Protein AF-A0A9Q4ZIP3-F1 (afdb_monomer)

Solvent-accessible surface area (backbone atoms only — not comparable to full-atom values): 10846 Å² total; per-residue (Å²): 129,82,81,75,53,53,44,73,73,80,50,72,46,76,39,99,85,75,41,67,25,34,33,32,26,26,74,46,73,100,52,46,75,46,69,39,9,31,32,54,47,79,74,29,49,36,89,59,24,42,57,30,59,51,3,36,35,31,86,65,11,32,26,22,55,58,4,34,33,23,45,45,7,38,36,23,45,54,12,36,32,31,30,16,42,36,21,45,39,16,35,34,23,43,55,14,37,37,24,59,67,16,39,38,38,14,72,56,25,38,36,20,50,63,15,58,42,62,63,35,78,47,68,50,58,27,40,27,43,36,44,82,32,49,46,77,50,62,69,42,58,82,78,54,30,48,32,40,38,32,22,26,92,88,55,68,45,41,33,50,58,90,49,71,56,55,69,83,49,49,62,59,54,51,61,55,40,65,76,32,59,82,67,48,31,66,94,80,48,53,73,66,55,55,55,47,30,56,50,50,54,55,51,46,40,54,52,50,54,57,53,60,56,62,68,80,109

Radius of gyration: 20.39 Å; Cα contacts (8 Å, |Δi|>4): 549; chains: 1; bounding box: 46×32×59 Å

Foldseek 3Di:
DPDDQKDFPPDWDQDPVRAIWTWIAGCDDPRHRATAFIERDPQQEEDPFEGHANFYEYDLHHGYDCRYGHANDYEEANEYGHNEYAHNNAYEYHDEYADAHEYHHENQHYAAANAYHHVHYHYYFADHNYVLQKDWDFLADQVGWIWIWGHGPVFIWTDTHPRTDDLVCLLVVLVVQVPDCVRNVPVPDDPVRNVVRNVVSVVVSVVNVVSRVVSVD

pLDDT: mean 94.15, std 7.77, range [47.38, 98.88]

Nearest PDB structures (foldseek):
  7x8k-assembly1_A  TM=6.546E-01  e=1.013E+00  Arabidopsis thaliana
  7x8j-assembly2_B  TM=5.442E-01  e=5.506E-01  Arabidopsis thaliana
  7x8k-assembly4_D  TM=6.504E-01  e=2.457E+00  Arabidopsis thaliana
  6x89-assembly1_L2  TM=5.477E-01  e=5.961E+00  Vigna radiata

Mean predicted aligned error: 4.25 Å

Structure (mmCIF, N/CA/C/O backbone):
data_AF-A0A9Q4ZIP3-F1
#
_entry.id   AF-A0A9Q4ZIP3-F1
#
loop_
_atom_site.group_PDB
_atom_site.id
_atom_site.type_symbol
_atom_site.label_atom_id
_atom_site.label_alt_id
_atom_site.label_comp_id
_atom_site.label_asym_id
_atom_site.label_entity_id
_atom_site.label_seq_id
_atom_site.pdbx_PDB_ins_code
_atom_site.Cartn_x
_atom_site.Cartn_y
_atom_site.Cartn_z
_atom_site.occupancy
_atom_site.B_iso_or_equiv
_atom_site.auth_seq_id
_atom_site.auth_comp_id
_atom_site.auth_asym_id
_atom_site.auth_atom_id
_atom_site.pdbx_PDB_model_num
ATOM 1 N N . MET A 1 1 ? 12.947 20.058 -20.375 1.00 47.38 1 MET A N 1
ATOM 2 C CA . MET A 1 1 ? 12.969 18.607 -20.098 1.00 47.38 1 MET A CA 1
ATOM 3 C C . MET A 1 1 ? 13.887 18.436 -18.906 1.00 47.38 1 MET A C 1
ATOM 5 O O . MET A 1 1 ? 14.999 18.937 -18.994 1.00 47.38 1 MET A O 1
ATOM 9 N N . SER A 1 2 ? 13.421 17.888 -17.781 1.00 57.06 2 SER A N 1
ATOM 10 C CA . SER A 1 2 ? 14.335 17.564 -16.679 1.00 57.06 2 SER A CA 1
ATOM 11 C C . SER A 1 2 ? 15.335 16.524 -17.175 1.00 57.06 2 SER A C 1
ATOM 13 O O . SER A 1 2 ? 14.953 15.621 -17.923 1.00 57.06 2 SER A O 1
ATOM 15 N N . GLU A 1 3 ? 16.603 16.681 -16.812 1.00 71.50 3 GLU A N 1
ATOM 16 C CA . GLU A 1 3 ? 17.637 15.710 -17.156 1.00 71.50 3 GLU A CA 1
ATOM 17 C C . GLU A 1 3 ? 17.258 14.343 -16.580 1.00 71.50 3 GLU A C 1
ATOM 19 O O . GLU A 1 3 ? 16.799 14.229 -15.440 1.00 71.50 3 GLU A O 1
ATOM 24 N N . LYS A 1 4 ? 17.378 13.301 -17.405 1.00 83.25 4 LYS A N 1
ATOM 25 C CA . LYS A 1 4 ? 17.203 11.927 -16.940 1.00 83.25 4 LYS A CA 1
ATOM 26 C C . LYS A 1 4 ? 18.381 11.584 -16.037 1.00 83.25 4 LYS A C 1
ATOM 28 O O . LYS A 1 4 ? 19.521 11.725 -16.455 1.00 83.25 4 LYS A O 1
ATOM 33 N N . ASN A 1 5 ? 18.092 11.079 -14.842 1.00 90.94 5 ASN A N 1
ATOM 34 C CA . ASN A 1 5 ? 19.098 10.637 -13.870 1.00 90.94 5 ASN A CA 1
ATOM 35 C C . ASN A 1 5 ? 19.385 9.131 -13.952 1.00 90.94 5 ASN A C 1
ATOM 37 O O . ASN A 1 5 ? 19.920 8.544 -13.012 1.00 90.94 5 ASN A O 1
ATOM 41 N N . TRP A 1 6 ? 19.054 8.505 -15.080 1.00 95.31 6 TRP A N 1
ATOM 42 C CA . TRP A 1 6 ? 19.297 7.094 -15.350 1.00 95.31 6 TRP A CA 1
ATOM 43 C C . TRP A 1 6 ? 19.537 6.858 -16.846 1.00 95.31 6 TRP A C 1
ATOM 45 O O . TRP A 1 6 ? 19.121 7.656 -17.691 1.00 95.31 6 TRP A O 1
ATOM 55 N N . GLU A 1 7 ? 20.180 5.740 -17.162 1.00 96.00 7 GLU A N 1
ATOM 56 C CA . GLU A 1 7 ? 20.426 5.239 -18.517 1.00 96.00 7 GLU A CA 1
ATOM 57 C C . GLU A 1 7 ? 20.037 3.760 -18.623 1.00 96.00 7 GLU A C 1
ATOM 59 O O . GLU A 1 7 ? 19.955 3.068 -17.610 1.00 96.00 7 GLU A O 1
ATOM 64 N N . TYR A 1 8 ? 19.798 3.260 -19.836 1.00 97.31 8 TYR A N 1
ATOM 65 C CA . TYR A 1 8 ? 19.635 1.820 -20.052 1.00 97.31 8 TYR A CA 1
ATOM 66 C C . TYR A 1 8 ? 20.991 1.118 -20.012 1.00 97.31 8 TYR A C 1
ATOM 68 O O . TYR A 1 8 ? 21.949 1.609 -20.606 1.00 97.31 8 TYR A O 1
ATOM 76 N N . THR A 1 9 ? 21.064 -0.053 -19.379 1.00 97.50 9 THR A N 1
ATOM 77 C CA . THR A 1 9 ? 22.302 -0.856 -19.355 1.00 97.50 9 THR A CA 1
ATOM 78 C C . THR A 1 9 ? 22.517 -1.653 -20.643 1.00 97.50 9 THR A C 1
ATOM 80 O O . THR A 1 9 ? 23.645 -2.032 -20.944 1.00 97.50 9 THR A O 1
ATOM 83 N N . GLY A 1 10 ? 21.443 -1.877 -21.408 1.00 97.31 10 GLY A N 1
ATOM 84 C CA . GLY A 1 10 ? 21.402 -2.780 -22.563 1.00 97.31 10 GLY A CA 1
ATOM 85 C C . GLY A 1 10 ? 20.821 -4.157 -22.230 1.00 97.31 10 GLY A C 1
ATOM 86 O O . GLY A 1 10 ? 20.412 -4.869 -23.144 1.00 97.31 10 GLY A O 1
ATOM 87 N N . GLU A 1 11 ? 20.715 -4.503 -20.944 1.00 98.12 11 GLU A N 1
ATOM 88 C CA . GLU A 1 11 ? 20.105 -5.752 -20.492 1.00 98.12 11 GLU A CA 1
ATOM 89 C C . GLU A 1 11 ? 18.581 -5.719 -20.638 1.00 98.12 11 GLU A C 1
ATOM 91 O O . GLU A 1 11 ? 17.914 -4.711 -20.369 1.00 98.12 11 GLU A O 1
ATOM 96 N N . THR A 1 12 ? 18.021 -6.857 -21.046 1.00 98.31 12 THR A N 1
ATOM 97 C CA . THR A 1 12 ? 16.583 -7.033 -21.271 1.00 98.31 12 THR A CA 1
ATOM 98 C C . THR A 1 12 ? 16.104 -8.354 -20.684 1.00 98.31 12 THR A C 1
ATOM 100 O O . THR A 1 12 ? 16.863 -9.316 -20.567 1.00 98.31 12 THR A O 1
ATOM 103 N N . ARG A 1 13 ? 14.829 -8.410 -20.294 1.00 97.81 13 ARG A N 1
ATOM 104 C CA . ARG A 1 13 ? 14.154 -9.658 -19.911 1.00 97.81 13 ARG A CA 1
ATOM 105 C C . ARG A 1 13 ? 12.657 -9.558 -20.150 1.00 97.81 13 ARG A C 1
ATOM 107 O O . ARG A 1 13 ? 12.109 -8.463 -20.265 1.00 97.81 13 ARG A O 1
ATOM 114 N N . GLU A 1 14 ? 11.982 -10.698 -20.136 1.00 97.81 14 GLU A N 1
ATOM 115 C CA . GLU A 1 14 ? 10.523 -10.729 -20.108 1.00 97.81 14 GLU A CA 1
ATOM 116 C C . GLU A 1 14 ? 10.006 -10.313 -18.717 1.00 97.81 14 GLU A C 1
ATOM 118 O O . GLU A 1 14 ? 10.410 -10.850 -17.682 1.00 97.81 14 GLU A O 1
ATOM 123 N N . GLY A 1 15 ? 9.141 -9.303 -18.687 1.00 94.38 15 GLY A N 1
ATOM 124 C CA . GLY A 1 15 ? 8.428 -8.841 -17.504 1.00 94.38 15 GLY A CA 1
ATOM 125 C C . GLY A 1 15 ? 7.215 -9.715 -17.182 1.00 94.38 15 GLY A C 1
ATOM 126 O O . GLY A 1 15 ? 6.778 -10.545 -17.972 1.00 94.38 15 GLY A O 1
ATOM 127 N N . ARG A 1 16 ? 6.597 -9.493 -16.014 1.00 93.19 16 ARG A N 1
ATOM 128 C CA . ARG A 1 16 ? 5.434 -10.285 -15.558 1.00 93.19 16 ARG A CA 1
ATOM 129 C C . ARG A 1 16 ? 4.196 -10.164 -16.461 1.00 93.19 16 ARG A C 1
ATOM 131 O O . ARG A 1 16 ? 3.316 -11.012 -16.384 1.00 93.19 16 ARG A O 1
ATOM 138 N N . ASN A 1 17 ? 4.110 -9.120 -17.286 1.00 92.44 17 ASN A N 1
ATOM 139 C CA . ASN A 1 17 ? 3.057 -8.936 -18.291 1.00 92.44 17 ASN A CA 1
ATOM 140 C C . ASN A 1 17 ? 3.396 -9.566 -19.658 1.00 92.44 17 ASN A C 1
ATOM 142 O O . ASN A 1 17 ? 2.683 -9.302 -20.624 1.00 92.44 17 ASN A O 1
ATOM 146 N N . GLY A 1 18 ? 4.478 -10.347 -19.764 1.00 95.81 18 GLY A N 1
ATOM 147 C CA . GLY A 1 18 ? 4.931 -10.959 -21.017 1.00 95.81 18 GLY A CA 1
ATOM 148 C C . GLY A 1 18 ? 5.601 -9.984 -21.988 1.00 95.81 18 GLY A C 1
ATOM 149 O O . GLY A 1 18 ? 5.858 -10.334 -23.137 1.00 95.81 18 GLY A O 1
ATOM 150 N N . LYS A 1 19 ? 5.856 -8.740 -21.567 1.00 95.69 19 LYS A N 1
ATOM 151 C CA . LYS A 1 19 ? 6.529 -7.732 -22.390 1.00 95.69 19 LYS A CA 1
ATOM 152 C C . LYS A 1 19 ? 7.983 -7.582 -21.994 1.00 95.69 19 LYS A C 1
ATOM 154 O O . LYS A 1 19 ? 8.342 -7.792 -20.840 1.00 95.69 19 LYS A O 1
ATOM 159 N N . GLU A 1 20 ? 8.808 -7.154 -22.938 1.00 98.25 20 GLU A N 1
ATOM 160 C CA . GLU A 1 20 ? 10.202 -6.829 -22.660 1.00 98.25 20 GLU A CA 1
ATOM 161 C C . GLU A 1 20 ? 10.306 -5.639 -21.693 1.00 98.25 20 GLU A C 1
ATOM 163 O O . GLU A 1 20 ? 9.687 -4.590 -21.886 1.00 98.25 20 GLU A O 1
ATOM 168 N N . VAL A 1 21 ? 11.120 -5.805 -20.655 1.00 98.62 21 VAL A N 1
ATOM 169 C CA . VAL A 1 21 ? 11.572 -4.728 -19.777 1.00 98.62 21 VAL A CA 1
ATOM 170 C C . VAL A 1 21 ? 13.082 -4.595 -19.888 1.00 98.62 21 VAL A C 1
ATOM 172 O O . VAL A 1 21 ? 13.799 -5.581 -20.067 1.00 98.62 21 VAL A O 1
ATOM 175 N N . ARG A 1 22 ? 13.560 -3.362 -19.759 1.00 98.62 22 ARG A N 1
ATOM 176 C CA . ARG A 1 22 ? 14.968 -2.995 -19.888 1.00 98.62 22 ARG A CA 1
ATOM 177 C C . ARG A 1 22 ? 15.497 -2.543 -18.542 1.00 98.62 22 ARG A C 1
ATOM 179 O O . ARG A 1 22 ? 14.815 -1.803 -17.827 1.00 98.62 22 ARG A O 1
ATOM 186 N N . GLU A 1 23 ? 16.690 -3.000 -18.201 1.00 98.44 23 GLU A N 1
ATOM 187 C CA . GLU A 1 23 ? 17.344 -2.595 -16.965 1.00 98.44 23 GLU A CA 1
ATOM 188 C C . GLU A 1 23 ? 17.867 -1.163 -17.082 1.00 98.44 23 GLU A C 1
ATOM 190 O O . GLU A 1 23 ? 18.397 -0.745 -18.120 1.00 98.44 23 GLU A O 1
ATOM 195 N N . ILE A 1 24 ? 17.711 -0.408 -15.999 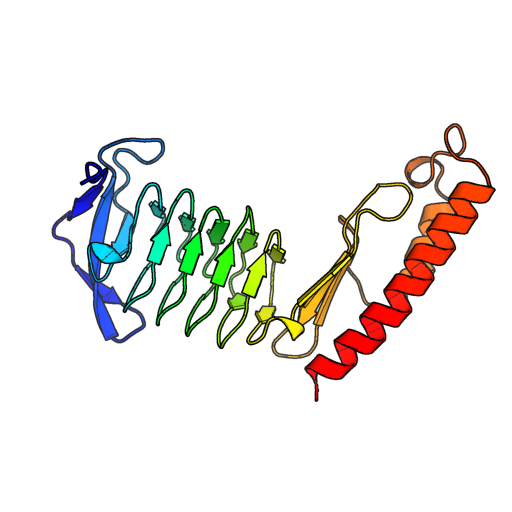1.00 97.75 24 ILE A N 1
ATOM 196 C CA . ILE A 1 24 ? 18.240 0.942 -15.867 1.00 97.75 24 ILE A CA 1
ATOM 197 C C . ILE A 1 24 ? 19.364 0.981 -14.842 1.00 97.75 24 ILE A C 1
ATOM 199 O O . ILE A 1 24 ? 19.323 0.300 -13.816 1.00 97.75 24 ILE A O 1
ATOM 203 N N . ARG A 1 25 ? 20.332 1.857 -15.099 1.00 96.56 25 ARG A N 1
ATOM 204 C CA . ARG A 1 25 ? 21.350 2.275 -14.144 1.00 96.56 25 ARG A CA 1
ATOM 205 C C . ARG A 1 25 ? 21.133 3.729 -13.771 1.00 96.56 25 ARG A C 1
ATOM 207 O O . ARG A 1 25 ? 21.028 4.583 -14.649 1.00 96.56 25 ARG A O 1
ATOM 214 N N . TRP A 1 26 ? 21.113 4.025 -12.478 1.00 95.25 26 TRP A N 1
ATOM 215 C CA . TRP A 1 26 ? 21.070 5.403 -11.985 1.00 95.25 26 TRP A CA 1
ATOM 216 C C . TRP A 1 26 ? 22.437 6.074 -12.153 1.00 95.25 26 TRP A C 1
ATOM 218 O O . TRP A 1 26 ? 23.454 5.529 -11.730 1.00 95.25 26 TRP A O 1
ATOM 228 N N . ILE A 1 27 ? 22.469 7.267 -12.748 1.00 94.69 27 ILE A N 1
ATOM 229 C CA . ILE A 1 27 ? 23.708 8.035 -12.984 1.00 94.69 27 ILE A CA 1
ATOM 230 C C . ILE A 1 27 ? 23.962 9.097 -11.905 1.00 94.69 27 ILE A C 1
ATOM 232 O O . ILE A 1 27 ? 25.077 9.595 -11.776 1.00 94.69 27 ILE A O 1
ATOM 236 N N . SER A 1 28 ? 22.944 9.449 -11.116 1.00 90.81 28 SER A N 1
ATOM 237 C CA . SER A 1 28 ? 23.041 10.451 -10.053 1.00 90.81 28 SER A CA 1
ATOM 238 C C . SER A 1 28 ? 22.050 10.170 -8.917 1.00 90.81 28 SER A C 1
ATOM 240 O O . SER A 1 28 ? 21.181 9.300 -9.014 1.00 90.81 28 SER A O 1
ATOM 242 N N . GLY A 1 29 ? 22.188 10.911 -7.815 1.00 87.62 29 GLY A N 1
ATOM 243 C CA . GLY A 1 29 ? 21.330 10.770 -6.639 1.00 87.62 29 GLY A CA 1
ATOM 244 C C . GLY A 1 29 ? 21.719 9.597 -5.728 1.00 87.62 29 GLY A C 1
ATOM 245 O O . GLY A 1 29 ? 22.784 9.004 -5.892 1.00 87.62 29 GLY A O 1
ATOM 246 N N . PRO A 1 30 ? 20.871 9.260 -4.740 1.00 85.62 30 PRO A N 1
ATOM 247 C CA . PRO A 1 30 ? 21.205 8.279 -3.702 1.00 85.62 30 PRO A CA 1
ATOM 248 C C . PRO A 1 30 ? 21.381 6.841 -4.215 1.00 85.62 30 PRO A C 1
ATOM 250 O O . PRO A 1 30 ? 21.907 6.007 -3.487 1.00 85.62 30 PRO A O 1
ATOM 253 N N . TYR A 1 31 ? 20.974 6.562 -5.456 1.00 87.19 31 TYR A N 1
ATOM 254 C CA . TYR A 1 31 ? 21.072 5.244 -6.089 1.00 87.19 31 TYR A CA 1
ATOM 255 C C . TYR A 1 31 ? 22.149 5.193 -7.184 1.00 87.19 31 TYR A C 1
ATOM 257 O O . TYR A 1 31 ? 22.218 4.209 -7.912 1.00 87.19 31 TYR A O 1
ATOM 265 N N . ALA A 1 32 ? 22.980 6.235 -7.332 1.00 90.50 32 ALA A N 1
ATOM 266 C CA . ALA A 1 32 ? 23.980 6.307 -8.397 1.00 90.50 32 ALA A CA 1
ATOM 267 C C . ALA A 1 32 ? 24.874 5.051 -8.443 1.00 90.50 32 ALA A C 1
ATOM 269 O O . ALA A 1 32 ? 25.429 4.626 -7.431 1.00 90.50 32 ALA A O 1
ATOM 270 N N . GLY A 1 33 ? 25.005 4.463 -9.632 1.00 87.38 33 GLY A N 1
ATOM 271 C CA . GLY A 1 33 ? 25.735 3.221 -9.878 1.00 87.38 33 GLY A CA 1
ATOM 272 C C . GLY A 1 33 ? 24.906 1.941 -9.724 1.00 87.38 33 GLY A C 1
ATOM 273 O O . GLY A 1 33 ? 25.316 0.911 -10.258 1.00 87.38 33 GLY A O 1
ATOM 274 N N . ALA A 1 34 ? 23.738 1.981 -9.071 1.00 89.88 34 ALA A N 1
ATOM 275 C CA . ALA A 1 34 ? 22.850 0.824 -8.978 1.00 89.88 34 ALA A CA 1
ATOM 276 C C . ALA A 1 34 ? 22.225 0.515 -10.348 1.00 89.88 34 ALA A C 1
ATOM 278 O O . ALA A 1 34 ? 21.632 1.396 -10.976 1.00 89.88 34 ALA A O 1
ATOM 279 N N . ALA A 1 35 ? 22.379 -0.732 -10.794 1.00 87.81 35 ALA A N 1
ATOM 280 C CA . ALA A 1 35 ? 21.800 -1.293 -12.010 1.00 87.81 35 ALA A CA 1
ATOM 281 C C . ALA A 1 35 ? 20.934 -2.493 -11.620 1.00 87.81 35 ALA A C 1
ATOM 283 O O . ALA A 1 35 ? 21.422 -3.614 -11.523 1.00 87.81 35 ALA A O 1
ATOM 284 N N . ASP A 1 36 ? 19.688 -2.217 -11.247 1.00 91.94 36 ASP A N 1
ATOM 285 C CA . ASP A 1 36 ? 18.774 -3.234 -10.723 1.00 91.94 36 ASP A CA 1
ATOM 286 C C . ASP A 1 36 ? 17.282 -2.880 -10.881 1.00 91.94 36 ASP A C 1
ATOM 288 O O . ASP A 1 36 ? 16.421 -3.682 -10.518 1.00 91.94 36 ASP A O 1
ATOM 292 N N . GLY A 1 37 ? 16.942 -1.712 -11.432 1.00 97.56 37 GLY A N 1
ATOM 293 C CA . GLY A 1 37 ? 15.568 -1.319 -11.752 1.00 97.56 37 GLY A CA 1
ATOM 294 C C . GLY A 1 37 ? 15.191 -1.687 -13.186 1.00 97.56 37 GLY A C 1
ATOM 295 O O . GLY A 1 37 ? 16.039 -1.665 -14.071 1.00 97.56 37 GLY A O 1
ATOM 296 N N . TRP A 1 38 ? 13.917 -1.996 -13.439 1.00 98.62 38 TRP A N 1
ATOM 297 C CA . TRP A 1 38 ? 13.449 -2.435 -14.758 1.00 98.62 38 TRP A CA 1
ATOM 298 C C . TRP A 1 38 ? 12.227 -1.646 -15.215 1.00 98.62 38 TRP A C 1
ATOM 300 O O . TRP A 1 38 ? 11.241 -1.542 -14.481 1.00 98.62 38 TRP A O 1
ATOM 310 N N . ILE A 1 39 ? 12.259 -1.136 -16.446 1.00 98.62 39 ILE A N 1
ATOM 311 C CA . ILE A 1 39 ? 11.138 -0.392 -17.038 1.00 98.62 39 ILE A CA 1
ATOM 312 C C . ILE A 1 39 ? 10.840 -0.847 -18.470 1.00 98.62 39 ILE A C 1
ATOM 314 O O . ILE A 1 39 ? 11.740 -1.227 -19.216 1.00 98.62 39 ILE A O 1
ATOM 318 N N . GLU A 1 40 ? 9.576 -0.777 -18.883 1.00 98.44 40 GLU A N 1
ATOM 319 C CA . GLU A 1 40 ? 9.168 -1.023 -20.279 1.00 98.44 40 GLU A CA 1
ATOM 320 C C . GLU A 1 40 ? 9.473 0.203 -21.163 1.00 98.44 40 GLU A C 1
ATOM 322 O O . GLU A 1 40 ? 9.983 0.103 -22.284 1.00 98.44 40 GLU A O 1
ATOM 327 N N . HIS A 1 41 ? 9.211 1.401 -20.643 1.00 97.50 41 HIS A N 1
ATOM 328 C CA . HIS A 1 41 ? 9.319 2.660 -21.370 1.00 97.50 41 HIS A CA 1
ATOM 329 C C . HIS A 1 41 ? 9.904 3.779 -20.508 1.00 97.50 41 HIS A C 1
ATOM 331 O O . HIS A 1 41 ? 9.597 3.886 -19.327 1.00 97.50 41 HIS A O 1
ATOM 337 N N . ASP A 1 42 ? 10.598 4.729 -21.139 1.00 96.31 42 ASP A N 1
ATOM 338 C CA . ASP A 1 42 ? 11.163 5.913 -20.475 1.00 96.31 42 ASP A CA 1
ATOM 339 C C . ASP A 1 42 ? 10.123 6.705 -19.671 1.00 96.31 42 ASP A C 1
ATOM 341 O O . ASP A 1 42 ? 10.435 7.268 -18.628 1.00 96.31 42 ASP A O 1
ATOM 345 N N . ARG A 1 43 ? 8.869 6.726 -20.147 1.00 96.25 43 ARG A N 1
ATOM 346 C CA . ARG A 1 43 ? 7.742 7.404 -19.487 1.00 96.25 43 ARG A CA 1
ATOM 347 C C . ARG A 1 43 ? 7.330 6.772 -18.154 1.00 96.25 43 ARG A C 1
ATOM 349 O O . ARG A 1 43 ? 6.526 7.370 -17.446 1.00 96.25 43 ARG A O 1
ATOM 356 N N . ASN A 1 44 ? 7.800 5.561 -17.845 1.00 98.06 44 ASN A N 1
ATOM 357 C CA . ASN A 1 44 ? 7.475 4.884 -16.592 1.00 98.06 44 ASN A CA 1
ATOM 358 C C . ASN A 1 44 ? 8.104 5.580 -15.379 1.00 98.06 44 ASN A C 1
ATOM 360 O O . ASN A 1 44 ? 7.620 5.405 -14.262 1.00 98.06 44 ASN A O 1
ATOM 364 N N . ILE A 1 45 ? 9.134 6.400 -15.601 1.00 97.19 45 ILE A N 1
ATOM 365 C CA . ILE A 1 45 ? 9.758 7.242 -14.586 1.00 97.19 45 ILE A CA 1
ATOM 366 C C . ILE A 1 45 ? 9.556 8.701 -14.980 1.00 97.19 45 ILE A C 1
ATOM 368 O O . ILE A 1 45 ? 9.878 9.111 -16.095 1.00 97.19 45 ILE A O 1
ATOM 372 N N . PHE A 1 46 ? 9.034 9.497 -14.053 1.00 94.62 46 PHE A N 1
ATOM 373 C CA . PHE A 1 46 ? 8.820 10.925 -14.249 1.00 94.62 46 PHE A CA 1
ATOM 374 C C . PHE A 1 46 ? 9.357 11.728 -13.061 1.00 94.62 46 PHE A C 1
ATOM 376 O O . PHE A 1 46 ? 9.316 11.265 -11.923 1.00 94.62 46 PHE A O 1
ATOM 383 N N . GLY A 1 47 ? 9.863 12.939 -13.307 1.00 92.44 47 GLY A N 1
ATOM 384 C CA . GLY A 1 47 ? 10.424 13.780 -12.246 1.00 92.44 47 GLY A CA 1
ATOM 385 C C . GLY A 1 47 ? 11.509 13.047 -11.449 1.00 92.44 47 GLY A C 1
ATOM 386 O O . GLY A 1 47 ? 12.442 12.494 -12.029 1.00 92.44 47 GLY A O 1
ATOM 387 N N . SER A 1 48 ? 11.368 13.022 -10.124 1.00 93.19 48 SER A N 1
ATOM 388 C CA . SER A 1 48 ? 12.271 12.321 -9.199 1.00 93.19 48 SER A CA 1
ATOM 389 C C . SER A 1 48 ? 11.790 10.919 -8.787 1.00 93.19 48 SER A C 1
ATOM 391 O O . SER A 1 48 ? 12.149 10.445 -7.711 1.00 93.19 48 SER A O 1
ATOM 393 N N . GLY A 1 49 ? 10.942 10.262 -9.589 1.00 95.88 49 GLY A N 1
ATOM 394 C CA . GLY A 1 49 ? 10.535 8.873 -9.346 1.00 95.88 49 GLY A CA 1
ATOM 395 C C . GLY A 1 49 ? 11.711 7.895 -9.447 1.00 95.88 49 GLY A C 1
ATOM 396 O O . GLY A 1 49 ? 12.635 8.132 -10.218 1.00 95.88 49 GLY A O 1
ATOM 397 N N . ILE A 1 50 ? 11.681 6.803 -8.680 1.00 96.81 50 ILE A N 1
ATOM 398 C CA . ILE A 1 50 ? 12.787 5.843 -8.553 1.00 96.81 50 ILE A CA 1
ATOM 399 C C . ILE A 1 50 ? 12.280 4.411 -8.727 1.00 96.81 50 ILE A C 1
ATOM 401 O O . ILE A 1 50 ? 11.280 4.008 -8.131 1.00 96.81 50 ILE A O 1
ATOM 405 N N . VAL A 1 51 ? 13.011 3.636 -9.523 1.00 98.06 51 VAL A N 1
ATOM 406 C CA . VAL A 1 51 ? 12.837 2.194 -9.711 1.00 98.06 51 VAL A CA 1
ATOM 407 C C . VAL A 1 51 ? 14.198 1.556 -9.462 1.00 98.06 51 VAL A C 1
ATOM 409 O O . VAL A 1 51 ? 15.158 1.894 -10.153 1.00 98.06 51 VAL A O 1
ATOM 412 N N . ALA A 1 52 ? 14.298 0.700 -8.451 1.00 97.00 52 ALA A N 1
ATOM 413 C CA . ALA A 1 52 ? 15.564 0.116 -8.000 1.00 97.00 52 ALA A CA 1
ATOM 414 C C . ALA A 1 52 ? 15.330 -1.248 -7.330 1.00 97.00 52 ALA A C 1
ATOM 416 O O . ALA A 1 52 ? 14.185 -1.673 -7.162 1.00 97.00 52 ALA A O 1
ATOM 417 N N . TYR A 1 53 ? 16.399 -1.938 -6.938 1.00 96.38 53 TYR A N 1
ATOM 418 C CA . TYR A 1 53 ? 16.373 -3.184 -6.160 1.00 96.38 53 TYR A CA 1
ATOM 419 C C . TYR A 1 53 ? 15.432 -4.260 -6.732 1.00 96.38 53 TYR A C 1
ATOM 421 O O . TYR A 1 53 ? 14.631 -4.879 -6.030 1.00 96.38 53 TYR A O 1
ATOM 429 N N . GLY A 1 54 ? 15.474 -4.466 -8.046 1.00 97.19 54 GLY A N 1
ATOM 430 C CA . GLY A 1 54 ? 14.639 -5.437 -8.752 1.00 97.19 54 GLY A CA 1
ATOM 431 C C . GLY A 1 54 ? 13.216 -4.964 -9.052 1.00 97.19 54 GLY A C 1
ATOM 432 O O . GLY A 1 54 ? 12.448 -5.746 -9.615 1.00 97.19 54 GLY A O 1
ATOM 433 N N . GLY A 1 55 ? 12.850 -3.731 -8.683 1.00 98.31 55 GLY A N 1
ATOM 434 C CA . GLY A 1 55 ? 11.554 -3.126 -8.984 1.00 98.31 55 GLY A CA 1
ATOM 435 C C . GLY A 1 55 ? 11.269 -3.095 -10.487 1.00 98.31 55 GLY A C 1
ATOM 436 O O . GLY A 1 55 ? 12.173 -2.897 -11.301 1.00 98.31 55 GLY A O 1
ATOM 437 N N . VAL A 1 56 ? 10.007 -3.313 -10.859 1.00 98.75 56 VAL A N 1
ATOM 438 C CA . VAL A 1 56 ? 9.582 -3.422 -12.260 1.00 98.75 56 VAL A CA 1
ATOM 439 C C . VAL A 1 56 ? 8.395 -2.506 -12.526 1.00 98.75 56 VAL A C 1
ATOM 441 O O . VAL A 1 56 ? 7.389 -2.582 -11.820 1.00 98.75 56 VAL A O 1
ATOM 444 N N . VAL A 1 57 ? 8.477 -1.680 -13.571 1.00 98.81 57 VAL A N 1
ATOM 445 C CA . VAL A 1 57 ? 7.373 -0.813 -14.009 1.00 98.81 57 VAL A CA 1
ATOM 446 C C . VAL A 1 57 ? 7.051 -1.053 -15.478 1.00 98.81 57 VAL A C 1
ATOM 448 O O . VAL A 1 57 ? 7.915 -0.954 -16.345 1.00 98.81 57 VAL A O 1
ATOM 451 N N . THR A 1 58 ? 5.789 -1.355 -15.757 1.00 98.75 58 THR A N 1
ATOM 452 C CA . THR A 1 58 ? 5.310 -1.757 -17.085 1.00 98.75 58 THR A CA 1
ATOM 453 C C . THR A 1 58 ? 4.080 -0.963 -17.528 1.00 98.75 58 THR A C 1
ATOM 455 O O . THR A 1 58 ? 3.455 -0.238 -16.754 1.00 98.75 58 THR A O 1
ATOM 458 N N . ASP A 1 59 ? 3.702 -1.115 -18.793 1.00 98.44 59 ASP A N 1
ATOM 459 C CA . ASP A 1 59 ? 2.533 -0.528 -19.439 1.00 98.44 59 ASP A CA 1
ATOM 460 C C . ASP A 1 59 ? 2.542 1.017 -19.453 1.00 98.44 59 ASP A C 1
ATOM 462 O O . ASP A 1 59 ? 3.438 1.672 -20.001 1.00 98.44 59 ASP A O 1
ATOM 466 N N . ARG A 1 60 ? 1.489 1.636 -18.913 1.00 98.44 60 ARG A N 1
ATOM 467 C CA . ARG A 1 60 ? 1.338 3.086 -18.750 1.00 98.44 60 ARG A CA 1
ATOM 468 C C . ARG A 1 60 ? 1.560 3.510 -17.302 1.00 98.44 60 ARG A C 1
ATOM 470 O O . ARG A 1 60 ? 1.268 4.657 -16.970 1.00 98.44 60 ARG A O 1
ATOM 477 N N . ALA A 1 61 ? 2.045 2.610 -16.452 1.00 98.75 61 ALA A N 1
ATOM 478 C CA . ALA A 1 61 ? 2.284 2.941 -15.069 1.00 98.75 61 ALA A CA 1
ATOM 479 C C . ALA A 1 61 ? 3.396 3.981 -14.923 1.00 98.75 61 ALA A C 1
ATOM 481 O O . ALA A 1 61 ? 4.314 4.037 -15.743 1.00 98.75 61 ALA A O 1
ATOM 482 N N . VAL A 1 62 ? 3.306 4.805 -13.881 1.00 98.69 62 VAL A N 1
ATOM 483 C CA . VAL A 1 62 ? 4.250 5.901 -13.643 1.00 98.69 62 VAL A CA 1
ATOM 484 C C . VAL A 1 62 ? 4.674 5.943 -12.183 1.00 98.69 62 VAL A C 1
ATOM 486 O O . VAL A 1 62 ? 3.834 5.992 -11.282 1.00 98.69 62 VAL A O 1
ATOM 489 N N . VAL A 1 63 ? 5.983 6.021 -11.971 1.00 98.62 63 VAL A N 1
ATOM 490 C CA . VAL A 1 63 ? 6.599 6.407 -10.702 1.00 98.62 63 VAL A CA 1
ATOM 491 C C . VAL A 1 63 ? 7.069 7.850 -10.837 1.00 98.62 63 VAL A C 1
ATOM 493 O O . VAL A 1 63 ? 7.852 8.157 -11.737 1.00 98.62 63 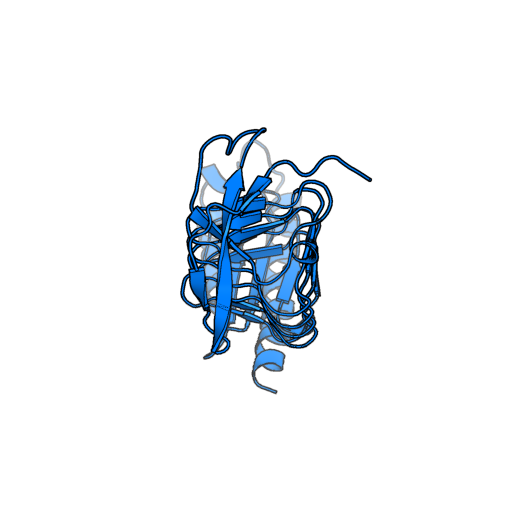VAL A O 1
ATOM 496 N N . ALA A 1 64 ? 6.566 8.743 -9.986 1.00 97.31 64 ALA A N 1
ATOM 497 C CA . ALA A 1 64 ? 6.831 10.174 -10.097 1.00 97.31 64 ALA A CA 1
ATOM 498 C C . ALA A 1 64 ? 7.194 10.838 -8.770 1.00 97.31 64 ALA A C 1
ATOM 500 O O . ALA A 1 64 ? 6.774 10.378 -7.712 1.00 97.31 64 ALA A O 1
ATOM 501 N N . ASP A 1 65 ? 7.931 11.946 -8.859 1.00 95.12 65 ASP A N 1
ATOM 502 C CA . ASP A 1 65 ? 8.072 12.967 -7.811 1.00 95.12 65 ASP A CA 1
ATOM 503 C C . ASP A 1 65 ? 8.313 12.386 -6.403 1.00 95.12 65 ASP A C 1
ATOM 505 O O . ASP A 1 65 ? 7.480 12.510 -5.512 1.00 95.12 65 ASP A O 1
ATOM 509 N N . GLY A 1 66 ? 9.426 11.671 -6.215 1.00 94.44 66 GLY A N 1
ATOM 510 C CA . GLY A 1 66 ? 9.789 11.026 -4.946 1.00 94.44 66 GLY A CA 1
ATOM 511 C C . GLY A 1 66 ? 9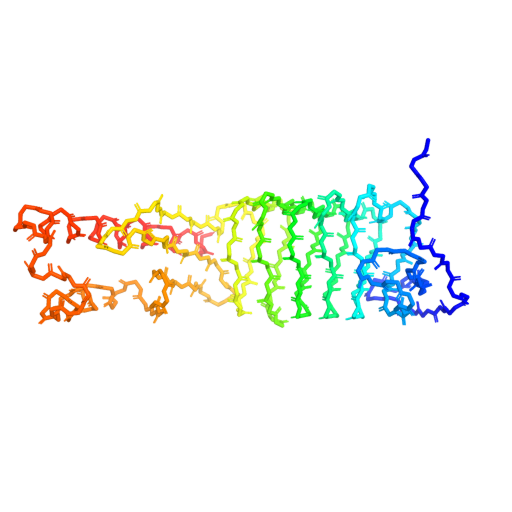.161 9.646 -4.726 1.00 94.44 66 GLY A C 1
ATOM 512 O O . GLY A 1 66 ? 9.483 8.972 -3.745 1.00 94.44 66 GLY A O 1
ATOM 513 N N . GLY A 1 67 ? 8.300 9.199 -5.644 1.00 97.88 67 GLY A N 1
ATOM 514 C CA . GLY A 1 67 ? 7.780 7.838 -5.695 1.00 97.88 67 GLY A CA 1
ATOM 515 C C . GLY A 1 67 ? 8.900 6.807 -5.833 1.00 97.88 67 GLY A C 1
ATOM 516 O O . GLY A 1 67 ? 9.866 7.036 -6.557 1.00 97.88 67 GLY A O 1
ATOM 517 N N . ARG A 1 68 ? 8.771 5.666 -5.156 1.00 98.19 68 ARG A N 1
ATOM 518 C CA . ARG A 1 68 ? 9.755 4.579 -5.167 1.00 98.19 68 ARG A CA 1
ATOM 519 C C . ARG A 1 68 ? 9.072 3.237 -5.391 1.00 98.19 68 ARG A C 1
ATOM 521 O O . ARG A 1 68 ? 8.138 2.902 -4.662 1.00 98.19 68 ARG A O 1
ATOM 528 N N . VAL A 1 69 ? 9.553 2.480 -6.373 1.00 98.62 69 VAL A N 1
ATOM 529 C CA . VAL A 1 69 ? 9.190 1.077 -6.612 1.00 98.62 69 VAL A CA 1
ATOM 530 C C . VAL A 1 69 ? 10.453 0.240 -6.472 1.00 98.62 69 VAL A C 1
ATOM 532 O O . VAL A 1 69 ? 11.363 0.328 -7.295 1.00 98.62 69 VAL A O 1
ATOM 535 N N . GLU A 1 70 ? 10.517 -0.533 -5.396 1.00 97.62 70 GLU A N 1
ATOM 536 C CA . GLU A 1 70 ? 11.741 -1.185 -4.926 1.00 97.62 70 GLU A CA 1
ATOM 537 C C . GLU A 1 70 ? 11.501 -2.657 -4.580 1.00 97.62 70 GLU A C 1
ATOM 539 O O . GLU A 1 70 ? 10.361 -3.121 -4.523 1.00 97.62 70 GLU A O 1
ATOM 544 N N . ASP A 1 71 ? 12.575 -3.392 -4.296 1.00 97.81 71 ASP A N 1
ATOM 545 C CA . ASP A 1 71 ? 12.538 -4.705 -3.646 1.00 97.81 71 ASP A CA 1
ATOM 546 C C . ASP A 1 71 ? 11.606 -5.695 -4.370 1.00 97.81 71 ASP A C 1
ATOM 548 O O . ASP A 1 71 ? 10.713 -6.310 -3.778 1.00 97.81 71 ASP A O 1
ATOM 552 N N . PHE A 1 72 ? 11.792 -5.824 -5.687 1.00 98.06 72 PHE A N 1
ATOM 553 C CA . PHE A 1 72 ? 10.999 -6.680 -6.584 1.00 98.06 72 PHE A CA 1
ATOM 554 C C . PHE A 1 72 ? 9.493 -6.365 -6.652 1.00 98.06 72 PHE A C 1
ATOM 556 O O . PHE A 1 72 ? 8.710 -7.208 -7.116 1.00 98.06 72 PHE A O 1
ATOM 563 N N . ALA A 1 73 ? 9.067 -5.183 -6.197 1.00 98.62 73 ALA A N 1
ATOM 564 C CA . ALA A 1 73 ? 7.709 -4.699 -6.407 1.00 98.62 73 ALA A CA 1
ATOM 565 C C . ALA A 1 73 ? 7.404 -4.526 -7.900 1.00 98.62 73 ALA A C 1
ATOM 567 O O . ALA A 1 73 ? 8.294 -4.266 -8.715 1.00 98.62 73 ALA A O 1
ATOM 568 N N . TRP A 1 74 ? 6.131 -4.673 -8.257 1.00 98.69 74 TRP A N 1
ATOM 569 C CA . TRP A 1 74 ? 5.683 -4.583 -9.642 1.00 98.69 74 TRP A CA 1
ATOM 570 C C . TRP A 1 74 ? 4.543 -3.582 -9.792 1.00 98.69 74 TRP A C 1
ATOM 572 O O . TRP A 1 74 ? 3.502 -3.716 -9.149 1.00 98.69 74 TRP A O 1
ATOM 582 N N . LEU A 1 75 ? 4.748 -2.593 -10.661 1.00 98.75 75 LEU A N 1
ATOM 583 C CA . LEU A 1 75 ? 3.776 -1.563 -11.003 1.00 98.75 75 LEU A CA 1
ATOM 584 C C . LEU A 1 75 ? 3.334 -1.717 -12.473 1.00 98.75 75 LEU A C 1
ATOM 586 O O . LEU A 1 75 ? 4.173 -1.716 -13.374 1.00 98.75 75 LEU A O 1
ATOM 590 N N . ALA A 1 76 ? 2.030 -1.839 -12.735 1.00 98.69 76 ALA A N 1
ATOM 591 C CA . ALA A 1 76 ? 1.495 -2.137 -14.072 1.00 98.69 76 ALA A CA 1
ATOM 592 C C . ALA A 1 76 ? 0.179 -1.405 -14.397 1.00 98.69 76 ALA A C 1
ATOM 594 O O . ALA A 1 76 ? -0.383 -0.685 -13.569 1.00 98.69 76 ALA A O 1
ATOM 5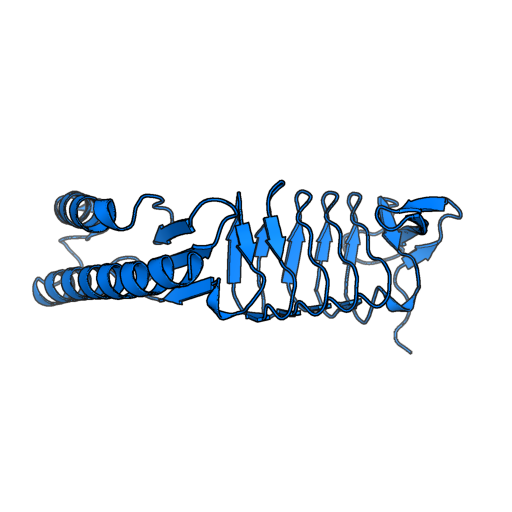95 N N . GLY A 1 77 ? -0.332 -1.583 -15.620 1.00 98.50 77 GLY A N 1
ATOM 596 C CA . GLY A 1 77 ? -1.561 -0.937 -16.081 1.00 98.50 77 GLY A CA 1
ATOM 597 C C . GLY A 1 77 ? -1.406 0.578 -16.249 1.00 98.50 77 GLY A C 1
ATOM 598 O O . GLY A 1 77 ? -0.514 1.052 -16.947 1.00 98.50 77 GLY A O 1
ATOM 599 N N . ASN A 1 78 ? -2.300 1.344 -15.631 1.00 98.69 78 ASN A N 1
ATOM 600 C CA . ASN A 1 78 ? -2.270 2.807 -15.533 1.00 98.69 78 ASN A CA 1
ATOM 601 C C . ASN A 1 78 ? -1.939 3.278 -14.104 1.00 98.69 78 ASN A C 1
ATOM 603 O O . ASN A 1 78 ? -2.232 4.426 -13.758 1.00 98.69 78 ASN A O 1
ATOM 607 N N . ALA A 1 79 ? -1.383 2.401 -13.264 1.00 98.75 79 ALA A N 1
ATOM 608 C CA . ALA A 1 79 ? -1.149 2.707 -11.865 1.00 98.75 79 ALA A CA 1
ATOM 609 C C . ALA A 1 79 ? -0.107 3.817 -11.685 1.00 98.75 79 ALA A C 1
ATOM 611 O O . ALA A 1 79 ? 0.828 3.971 -12.476 1.00 98.75 79 ALA A O 1
ATOM 612 N N . ARG A 1 80 ? -0.261 4.617 -10.629 1.00 98.81 80 ARG A N 1
ATOM 613 C CA . ARG A 1 80 ? 0.611 5.767 -10.368 1.00 98.81 80 ARG A CA 1
ATOM 614 C C . ARG A 1 80 ? 1.050 5.795 -8.916 1.00 98.81 80 ARG A C 1
ATOM 616 O O . ARG A 1 80 ? 0.210 5.798 -8.018 1.00 98.81 80 ARG A O 1
ATOM 623 N N . VAL A 1 81 ? 2.356 5.907 -8.712 1.00 98.88 81 VAL A N 1
ATOM 624 C CA . VAL A 1 81 ? 2.987 6.093 -7.402 1.00 98.88 81 VAL A CA 1
ATOM 625 C C . VAL A 1 81 ? 3.651 7.462 -7.400 1.00 98.88 81 VAL A C 1
ATOM 627 O O . VAL A 1 81 ? 4.530 7.713 -8.224 1.00 98.88 81 VAL A O 1
ATOM 630 N N . VAL A 1 82 ? 3.216 8.358 -6.515 1.00 98.62 82 VAL A N 1
ATOM 631 C CA . VAL A 1 82 ? 3.751 9.726 -6.417 1.00 98.62 82 VAL A CA 1
ATOM 632 C C . VAL A 1 82 ? 4.097 10.031 -4.972 1.00 98.62 82 VAL A C 1
ATOM 634 O O . VAL A 1 82 ? 3.238 9.854 -4.117 1.00 98.62 82 VAL A O 1
ATOM 637 N N . ASP A 1 83 ? 5.327 10.459 -4.691 1.00 98.31 83 ASP A N 1
ATOM 638 C CA . ASP A 1 83 ? 5.801 10.705 -3.319 1.00 98.31 83 ASP A CA 1
ATOM 639 C C . ASP A 1 83 ? 5.429 9.563 -2.350 1.00 98.31 83 ASP A C 1
ATOM 641 O O . ASP A 1 83 ? 4.801 9.756 -1.320 1.00 98.31 83 ASP A O 1
ATOM 645 N N . SER A 1 84 ? 5.641 8.308 -2.736 1.00 98.69 84 SER A N 1
ATOM 646 C CA . SER A 1 84 ? 5.197 7.138 -1.964 1.00 98.69 84 SER A CA 1
ATOM 647 C C . SER A 1 84 ? 6.076 5.935 -2.255 1.00 98.69 84 SER A C 1
ATOM 649 O O . SER A 1 84 ? 6.702 5.868 -3.309 1.00 98.69 84 SER A O 1
ATOM 651 N N . ARG A 1 85 ? 6.127 4.969 -1.338 1.00 98.62 85 ARG A N 1
ATOM 652 C CA . ARG A 1 85 ? 6.976 3.780 -1.458 1.00 98.62 85 ARG A CA 1
ATOM 653 C C . ARG A 1 85 ? 6.138 2.522 -1.654 1.00 98.62 85 ARG A C 1
ATOM 655 O O . ARG A 1 85 ? 5.259 2.235 -0.844 1.00 98.62 85 ARG A O 1
ATOM 662 N N . VAL A 1 86 ? 6.475 1.752 -2.684 1.00 98.81 86 VAL A N 1
ATOM 663 C CA . VAL A 1 86 ? 5.969 0.402 -2.944 1.00 98.81 86 VAL A CA 1
ATOM 664 C C . VAL A 1 86 ? 7.158 -0.552 -2.949 1.00 98.81 86 VAL A C 1
ATOM 666 O O . VAL A 1 86 ? 8.094 -0.355 -3.722 1.00 98.81 86 VAL A O 1
ATOM 669 N N . ALA A 1 87 ? 7.152 -1.553 -2.072 1.00 98.50 87 ALA A N 1
ATOM 670 C CA . ALA A 1 87 ? 8.304 -2.431 -1.891 1.00 98.50 87 ALA A CA 1
ATOM 671 C C . ALA A 1 87 ? 7.921 -3.862 -1.482 1.00 98.50 87 ALA A C 1
ATOM 673 O O . ALA A 1 87 ? 6.758 -4.183 -1.236 1.00 98.50 87 ALA A O 1
ATOM 674 N N . ASN A 1 88 ? 8.940 -4.712 -1.380 1.00 98.25 88 ASN A N 1
ATOM 675 C CA . ASN A 1 88 ? 8.896 -6.103 -0.947 1.00 98.25 88 ASN A CA 1
ATOM 676 C C . ASN A 1 88 ? 7.878 -6.937 -1.732 1.00 98.25 88 ASN A C 1
ATOM 678 O O . ASN A 1 88 ? 6.947 -7.487 -1.158 1.00 98.25 88 ASN A O 1
ATOM 682 N N . ARG A 1 89 ? 8.050 -7.004 -3.057 1.00 98.25 89 ARG A N 1
ATOM 683 C CA . ARG A 1 89 ? 7.215 -7.775 -3.999 1.00 98.25 89 ARG A CA 1
ATOM 684 C C . ARG A 1 89 ? 5.748 -7.350 -4.117 1.00 98.25 89 ARG A C 1
ATOM 686 O O . ARG A 1 89 ? 5.035 -7.978 -4.901 1.00 98.25 89 ARG A O 1
ATOM 693 N N . ALA A 1 90 ? 5.336 -6.266 -3.457 1.00 98.69 90 ALA A N 1
ATOM 694 C CA . ALA A 1 90 ? 3.994 -5.712 -3.591 1.00 98.69 90 ALA A CA 1
ATOM 695 C C . ALA A 1 90 ? 3.638 -5.446 -5.063 1.00 98.69 90 ALA A C 1
ATOM 697 O O . ALA A 1 90 ? 4.474 -5.009 -5.863 1.00 98.69 90 ALA A O 1
ATOM 698 N N . VAL A 1 91 ? 2.381 -5.704 -5.414 1.00 98.75 91 VAL A N 1
ATOM 699 C CA . VAL A 1 91 ? 1.850 -5.508 -6.763 1.00 98.75 91 VAL A CA 1
ATOM 700 C C . VAL A 1 91 ? 0.870 -4.350 -6.754 1.00 98.75 91 VAL A C 1
ATOM 702 O O . VAL A 1 91 ? -0.105 -4.347 -6.005 1.00 98.75 91 VAL A O 1
ATOM 705 N N . VAL A 1 92 ? 1.102 -3.378 -7.628 1.00 98.81 92 VAL A N 1
ATOM 706 C CA . VAL A 1 92 ? 0.202 -2.248 -7.832 1.00 98.81 92 VAL A CA 1
ATOM 707 C C . VAL A 1 92 ? -0.172 -2.186 -9.309 1.00 98.81 92 VAL A C 1
ATOM 709 O O . VAL A 1 92 ? 0.697 -2.131 -10.174 1.00 98.81 92 VAL A O 1
ATOM 712 N N . LYS A 1 93 ? -1.461 -2.235 -9.632 1.00 98.56 93 LYS A N 1
ATOM 713 C CA . LYS A 1 93 ? -1.915 -2.408 -11.019 1.00 98.56 93 LYS A CA 1
ATOM 714 C C . LYS A 1 93 ? -3.201 -1.644 -11.331 1.00 98.56 93 LYS A C 1
ATOM 716 O O . LYS A 1 93 ? -3.715 -0.892 -10.505 1.00 98.56 93 LYS A O 1
ATOM 721 N N . ASP A 1 94 ? -3.712 -1.844 -12.542 1.00 98.69 94 ASP A N 1
ATOM 722 C CA . ASP A 1 94 ? -4.949 -1.244 -13.047 1.00 98.69 94 ASP A CA 1
ATOM 723 C C . ASP A 1 94 ? -4.901 0.292 -12.997 1.00 98.69 94 ASP A C 1
ATOM 725 O O . ASP A 1 94 ? -3.978 0.881 -13.548 1.00 98.69 94 ASP A O 1
ATOM 729 N N . SER A 1 95 ? -5.870 0.963 -12.377 1.00 98.62 95 SER A N 1
ATOM 730 C CA . SER A 1 95 ? -5.930 2.425 -12.251 1.00 98.62 95 SER A CA 1
ATOM 731 C C . SER A 1 95 ? -5.595 2.911 -10.838 1.00 98.62 95 SER A C 1
ATOM 733 O O . SER A 1 95 ? -5.941 4.040 -10.484 1.00 98.62 95 SER A O 1
ATOM 735 N N . ALA A 1 96 ? -4.922 2.084 -10.032 1.00 98.69 96 ALA A N 1
ATOM 736 C CA . ALA A 1 96 ? -4.582 2.424 -8.658 1.00 98.69 96 ALA A CA 1
ATOM 737 C C . ALA A 1 96 ? -3.703 3.684 -8.563 1.00 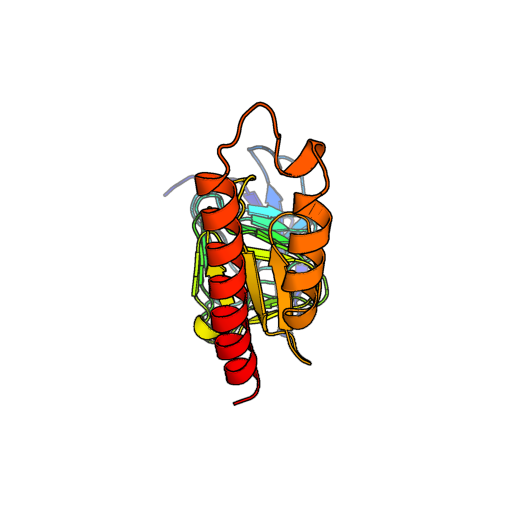98.69 96 ALA A C 1
ATOM 739 O O . ALA A 1 96 ? -2.770 3.895 -9.344 1.00 98.69 96 ALA A O 1
ATOM 740 N N . LEU A 1 97 ? -3.980 4.513 -7.561 1.00 98.75 97 LEU A N 1
ATOM 741 C CA . LEU A 1 97 ? -3.263 5.750 -7.287 1.00 98.75 97 LEU A CA 1
ATOM 742 C C . LEU A 1 97 ? -2.761 5.749 -5.843 1.00 98.75 97 LEU A C 1
ATOM 744 O O . LEU A 1 97 ? -3.556 5.728 -4.908 1.00 98.75 97 LEU A O 1
ATOM 748 N N . ILE A 1 98 ? -1.444 5.812 -5.664 1.00 98.81 98 ILE A N 1
ATOM 749 C CA . ILE A 1 98 ? -0.782 5.831 -4.356 1.00 98.81 98 ILE A CA 1
ATOM 750 C C . ILE A 1 98 ? -0.022 7.148 -4.232 1.00 98.81 98 ILE A C 1
ATOM 752 O O . ILE A 1 98 ? 0.840 7.434 -5.070 1.00 98.81 98 ILE A O 1
ATOM 756 N N . ARG A 1 99 ? -0.370 7.962 -3.229 1.00 98.19 99 ARG A N 1
ATOM 757 C CA . ARG A 1 99 ? 0.189 9.309 -3.051 1.00 98.19 99 ARG A CA 1
ATOM 758 C C . ARG A 1 99 ? 0.460 9.710 -1.608 1.00 98.19 99 ARG A C 1
ATOM 760 O O . ARG A 1 99 ? -0.026 9.072 -0.674 1.00 98.19 99 ARG A O 1
ATOM 767 N N . ASP A 1 100 ? 1.178 10.820 -1.474 1.00 97.38 100 ASP A N 1
ATOM 768 C CA . ASP A 1 100 ? 1.378 11.600 -0.254 1.00 97.38 100 ASP A CA 1
ATOM 769 C C . ASP A 1 100 ? 1.937 10.728 0.872 1.00 97.38 100 ASP A C 1
ATOM 771 O O . ASP A 1 100 ? 1.217 10.305 1.769 1.00 97.38 100 ASP A O 1
ATOM 775 N N . SER A 1 101 ? 3.217 10.380 0.770 1.00 97.56 101 SER A N 1
ATOM 776 C CA 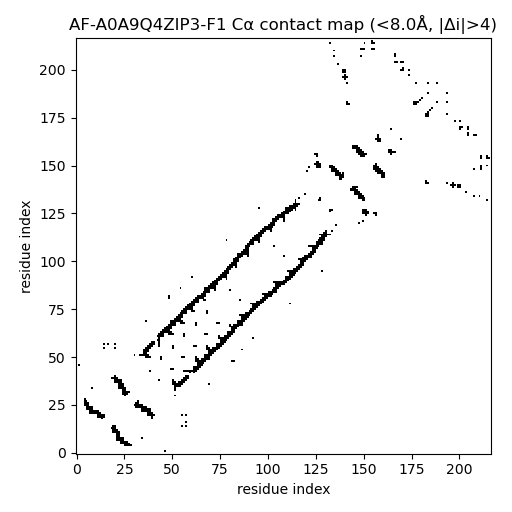. SER A 1 101 ? 3.976 9.590 1.744 1.00 97.56 101 SER A CA 1
ATOM 777 C C . SER A 1 101 ? 3.359 8.235 2.135 1.00 97.56 101 SER A C 1
ATOM 779 O O . SER A 1 101 ? 3.570 7.739 3.244 1.00 97.56 101 SER A O 1
ATOM 781 N N . SER A 1 102 ? 2.618 7.593 1.227 1.00 98.31 102 SER A N 1
ATOM 782 C CA . SER A 1 102 ? 2.089 6.246 1.464 1.00 98.31 102 SER A CA 1
ATOM 783 C C . SER A 1 102 ? 3.197 5.185 1.435 1.00 98.31 102 SER A C 1
ATOM 785 O O . SER A 1 102 ? 4.169 5.293 0.684 1.00 98.31 102 SER A O 1
ATOM 787 N N . ILE A 1 103 ? 3.032 4.129 2.231 1.00 98.25 103 ILE A N 1
ATOM 788 C CA . ILE A 1 103 ? 3.953 2.994 2.357 1.00 98.25 103 ILE A CA 1
ATOM 789 C C . ILE A 1 103 ? 3.171 1.701 2.120 1.00 98.25 103 ILE A C 1
ATOM 791 O O . ILE A 1 103 ? 2.324 1.336 2.935 1.00 98.25 103 ILE A O 1
ATOM 795 N N . ILE A 1 104 ? 3.480 1.011 1.023 1.00 98.56 104 ILE A N 1
ATOM 796 C CA . ILE A 1 104 ? 2.846 -0.2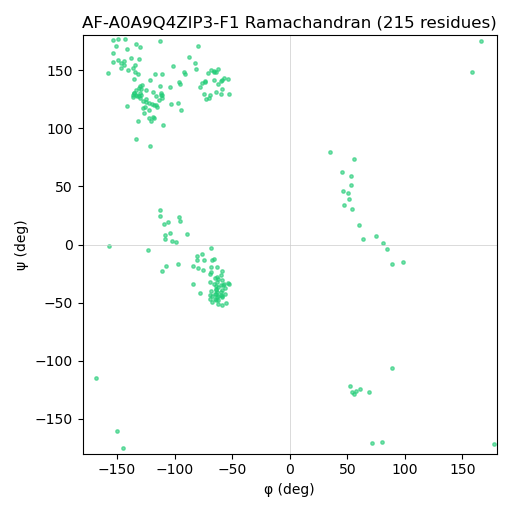39 0.590 1.00 98.56 104 ILE A CA 1
ATOM 797 C C . ILE A 1 104 ? 3.925 -1.322 0.509 1.00 98.56 104 ILE A C 1
ATOM 799 O O . ILE A 1 104 ? 4.779 -1.284 -0.377 1.00 98.56 104 ILE A O 1
ATOM 803 N N . VAL A 1 105 ? 3.946 -2.253 1.463 1.00 98.00 105 VAL A N 1
ATOM 804 C CA . VAL A 1 105 ? 5.060 -3.206 1.607 1.00 98.00 105 VAL A CA 1
ATOM 805 C C . VAL A 1 105 ? 4.561 -4.595 1.986 1.00 98.00 105 VAL A C 1
ATOM 807 O O . VAL A 1 105 ? 4.022 -4.783 3.072 1.00 98.00 105 VAL A O 1
ATOM 810 N N . GLY A 1 106 ? 4.821 -5.597 1.151 1.00 97.25 106 GLY A N 1
ATOM 811 C CA . GLY A 1 106 ? 4.529 -6.987 1.497 1.00 97.25 106 GLY A CA 1
ATOM 812 C C . GLY A 1 106 ? 4.390 -7.891 0.285 1.00 97.25 106 GLY A C 1
ATOM 813 O O . GLY A 1 106 ? 3.955 -7.456 -0.782 1.00 97.25 106 GLY A O 1
ATOM 814 N N . VAL A 1 107 ? 4.768 -9.156 0.472 1.00 97.25 107 VAL A N 1
ATOM 815 C CA . VAL A 1 107 ? 4.825 -10.144 -0.612 1.00 97.25 107 VAL A CA 1
ATOM 816 C C . VAL A 1 107 ? 3.441 -10.535 -1.127 1.00 97.25 107 VAL A C 1
ATOM 818 O O . VAL A 1 107 ? 3.309 -10.849 -2.306 1.00 97.25 107 VAL A O 1
ATOM 821 N N . ASP A 1 108 ? 2.423 -10.402 -0.275 1.00 96.38 108 ASP A N 1
ATOM 822 C CA . ASP A 1 108 ? 1.017 -10.699 -0.559 1.00 96.38 108 ASP A CA 1
ATOM 823 C C . ASP A 1 108 ? 0.159 -9.418 -0.555 1.00 96.38 108 ASP A C 1
ATOM 825 O O . ASP A 1 108 ? -1.022 -9.427 -0.201 1.00 96.38 108 ASP A O 1
ATOM 829 N N . VAL A 1 109 ? 0.759 -8.276 -0.915 1.00 98.25 109 VAL A N 1
ATOM 830 C CA . VAL A 1 109 ? 0.040 -7.006 -1.083 1.00 98.25 109 VAL A CA 1
ATOM 831 C C . VAL A 1 109 ? -0.305 -6.780 -2.548 1.00 98.25 109 VAL A C 1
ATOM 833 O O . VAL A 1 109 ? 0.578 -6.655 -3.399 1.00 98.25 109 VAL A O 1
ATOM 836 N N . VAL A 1 110 ? -1.600 -6.631 -2.821 1.00 98.50 110 VAL A N 1
ATOM 837 C CA . VAL A 1 110 ? -2.143 -6.221 -4.116 1.00 98.50 110 VAL A CA 1
ATOM 838 C C . VAL A 1 110 ? -2.982 -4.956 -3.947 1.00 98.50 110 VAL A C 1
ATOM 840 O O . VAL A 1 110 ? -3.980 -4.943 -3.225 1.00 98.50 110 VAL A O 1
ATOM 843 N N . VAL A 1 111 ? -2.604 -3.892 -4.657 1.00 98.69 111 VAL A N 1
ATOM 844 C CA . VAL A 1 111 ? -3.409 -2.671 -4.803 1.00 98.69 111 VAL A CA 1
ATOM 845 C C . VAL A 1 111 ? -3.788 -2.514 -6.274 1.00 98.69 111 VAL A C 1
ATOM 847 O O . VAL A 1 111 ? -2.927 -2.435 -7.144 1.00 98.69 111 VAL A O 1
ATOM 850 N N . GLY A 1 112 ? -5.077 -2.494 -6.583 1.00 98.38 112 GLY A N 1
ATOM 851 C CA . GLY A 1 112 ? -5.561 -2.538 -7.961 1.00 98.38 112 GLY A CA 1
ATOM 852 C C . GLY A 1 112 ? -6.885 -1.818 -8.153 1.00 98.38 112 GLY A C 1
ATOM 853 O O . GLY A 1 112 ? -7.271 -0.969 -7.347 1.00 98.38 112 GLY A O 1
ATOM 854 N N . GLY A 1 113 ? -7.573 -2.157 -9.242 1.00 98.19 113 GLY A N 1
ATOM 855 C CA . GLY A 1 113 ? -8.845 -1.552 -9.622 1.00 98.19 113 GLY A CA 1
ATOM 856 C C . GLY A 1 113 ? -8.773 -0.025 -9.670 1.00 98.19 113 GLY A C 1
ATOM 857 O O . GLY A 1 113 ? -7.973 0.552 -10.406 1.00 98.19 113 GLY A O 1
ATOM 858 N N . SER A 1 114 ? -9.620 0.625 -8.874 1.00 97.81 114 SER A N 1
ATOM 859 C CA . SER A 1 114 ? -9.712 2.083 -8.748 1.00 97.81 114 SER A CA 1
ATOM 860 C C . SER A 1 114 ? -9.273 2.577 -7.365 1.00 97.81 114 SER A C 1
ATOM 862 O O . SER A 1 114 ? -9.742 3.621 -6.904 1.00 97.81 114 SER A O 1
ATOM 864 N N . ALA A 1 115 ? -8.439 1.810 -6.658 1.00 98.25 115 ALA A N 1
ATOM 865 C CA . ALA A 1 115 ? -7.976 2.169 -5.325 1.00 98.25 115 ALA A CA 1
ATOM 866 C C . ALA A 1 115 ? -7.219 3.505 -5.328 1.00 98.25 115 ALA A C 1
ATOM 868 O O . ALA A 1 115 ? -6.277 3.697 -6.096 1.00 98.25 115 ALA A O 1
ATOM 869 N N . TYR A 1 116 ? -7.601 4.413 -4.428 1.00 98.44 116 TYR A N 1
ATOM 870 C CA . TYR A 1 116 ? -6.866 5.644 -4.160 1.00 98.44 116 TYR A CA 1
ATOM 871 C C . TYR A 1 116 ? -6.393 5.668 -2.705 1.00 98.44 116 TYR A C 1
ATOM 873 O O . TYR A 1 116 ? -7.194 5.798 -1.781 1.00 98.44 116 TYR A O 1
ATOM 881 N N . LEU A 1 117 ? -5.081 5.540 -2.509 1.00 98.19 117 LEU A N 1
ATOM 882 C CA . LEU A 1 117 ? -4.430 5.522 -1.205 1.00 98.19 117 LEU A CA 1
ATOM 883 C C . LEU A 1 117 ? -3.598 6.789 -1.010 1.00 98.19 117 LEU A C 1
ATOM 885 O O . LEU A 1 117 ? -2.783 7.153 -1.860 1.00 98.19 117 LEU A O 1
ATOM 889 N N . ARG A 1 118 ? -3.815 7.454 0.125 1.00 97.12 118 ARG A N 1
ATOM 890 C CA . ARG A 1 118 ? -3.172 8.717 0.485 1.00 97.12 118 ARG A CA 1
ATOM 891 C C . ARG A 1 118 ? -2.723 8.687 1.938 1.00 97.12 118 ARG A C 1
ATOM 893 O O . ARG A 1 118 ? -3.561 8.416 2.796 1.00 97.12 118 ARG A O 1
ATOM 900 N N . ASN A 1 119 ? -1.458 9.013 2.218 1.00 96.00 119 ASN A N 1
ATOM 901 C CA . ASN A 1 119 ? -0.853 8.864 3.550 1.00 96.00 119 ASN A CA 1
ATOM 902 C C . ASN A 1 119 ? -1.149 7.489 4.174 1.00 96.00 119 ASN A C 1
ATOM 904 O O . ASN A 1 119 ? -1.379 7.376 5.379 1.00 96.00 119 ASN A O 1
ATOM 908 N N . ALA A 1 120 ? -1.228 6.456 3.332 1.00 96.12 120 ALA A N 1
ATOM 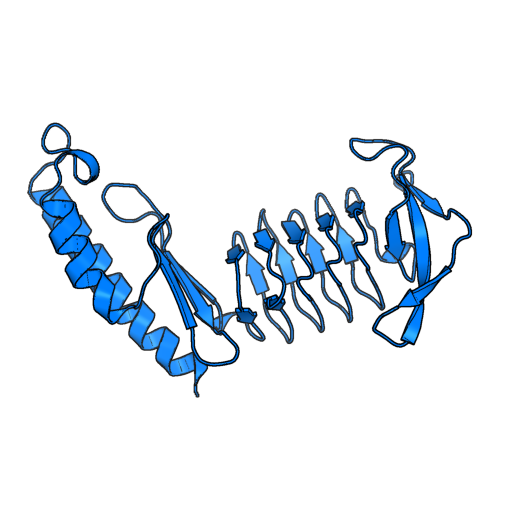909 C CA . ALA A 1 120 ? -1.666 5.133 3.728 1.00 96.12 120 ALA A CA 1
ATOM 910 C C . ALA A 1 120 ? -0.482 4.277 4.168 1.00 96.12 120 ALA A C 1
ATOM 912 O O . ALA A 1 120 ? 0.602 4.361 3.593 1.00 96.12 120 ALA A O 1
ATOM 913 N N . ARG A 1 121 ? -0.704 3.394 5.141 1.00 96.19 121 ARG A N 1
ATOM 914 C CA . ARG A 1 121 ? 0.274 2.384 5.549 1.00 96.19 121 ARG A CA 1
ATOM 915 C C . ARG A 1 121 ? -0.355 1.004 5.413 1.00 96.19 121 ARG A C 1
ATOM 917 O O . ARG A 1 121 ? -1.247 0.657 6.179 1.00 96.19 121 ARG A O 1
ATOM 924 N N . VAL A 1 122 ? 0.109 0.242 4.428 1.00 97.56 122 VAL A N 1
ATOM 925 C CA . VAL A 1 122 ? -0.360 -1.115 4.121 1.00 97.56 122 VAL A CA 1
ATOM 926 C C . VAL A 1 122 ? 0.843 -2.042 4.190 1.00 97.56 122 VAL A C 1
ATOM 928 O O . VAL A 1 122 ? 1.800 -1.873 3.431 1.00 97.56 122 VAL A O 1
ATOM 931 N N . VAL A 1 123 ? 0.823 -2.982 5.134 1.00 93.94 123 VAL A N 1
ATOM 932 C CA . VAL A 1 123 ? 1.957 -3.869 5.410 1.00 93.94 123 VAL A CA 1
ATOM 933 C C . VAL A 1 123 ? 1.510 -5.318 5.586 1.00 93.94 123 VAL A C 1
ATOM 935 O O . VAL A 1 123 ? 0.480 -5.580 6.193 1.00 93.94 123 VAL A O 1
ATOM 938 N N . GLY A 1 124 ? 2.303 -6.272 5.102 1.00 91.12 124 GLY A N 1
ATOM 939 C CA . GLY A 1 124 ? 1.995 -7.700 5.243 1.00 91.12 124 GLY A CA 1
ATOM 940 C C . GLY A 1 124 ? 1.137 -8.220 4.093 1.00 91.12 124 GLY A C 1
ATOM 941 O O . GLY A 1 124 ? 1.659 -8.397 2.997 1.00 91.12 124 GLY A O 1
ATOM 942 N N . GLU A 1 125 ? -0.147 -8.466 4.342 1.00 94.94 125 GLU A N 1
ATOM 943 C CA . GLU A 1 125 ? -1.091 -9.038 3.371 1.00 94.94 125 GLU A CA 1
ATOM 944 C C . GLU A 1 125 ? -2.231 -8.051 3.114 1.00 94.94 125 GLU A C 1
ATOM 946 O O . GLU A 1 125 ? -2.822 -7.535 4.065 1.00 94.94 125 GLU A O 1
ATOM 951 N N . ALA A 1 126 ? -2.564 -7.779 1.850 1.00 97.81 126 ALA A N 1
ATOM 952 C CA . ALA A 1 126 ? -3.665 -6.875 1.516 1.00 97.81 126 ALA A CA 1
ATOM 953 C C . ALA A 1 126 ? -4.213 -7.104 0.104 1.00 97.81 126 ALA A C 1
ATOM 955 O O . ALA A 1 126 ? -3.464 -7.389 -0.825 1.00 97.81 126 ALA A O 1
ATOM 956 N N . GLU A 1 127 ? -5.516 -6.878 -0.069 1.00 98.19 127 GLU A N 1
ATOM 957 C CA . GLU A 1 127 ? -6.180 -6.843 -1.375 1.00 98.19 127 GLU A CA 1
ATOM 958 C C . GLU A 1 127 ? -7.105 -5.615 -1.467 1.00 98.19 127 GLU A C 1
ATOM 960 O O . GLU A 1 127 ? -8.286 -5.629 -1.103 1.00 98.19 127 GLU A O 1
ATOM 965 N N . ILE A 1 128 ? -6.552 -4.506 -1.958 1.00 98.38 128 ILE A N 1
ATOM 966 C CA . ILE A 1 128 ? -7.222 -3.201 -2.006 1.00 98.38 128 ILE A CA 1
ATOM 967 C C . ILE A 1 128 ? -7.538 -2.867 -3.465 1.00 98.38 128 ILE A C 1
ATOM 969 O O . ILE A 1 128 ? -6.662 -2.465 -4.224 1.00 98.38 128 ILE A O 1
ATOM 973 N N . LEU A 1 129 ? -8.800 -3.025 -3.866 1.00 97.69 129 LEU A N 1
ATOM 974 C CA . LEU A 1 129 ? -9.254 -2.844 -5.254 1.00 97.69 129 LEU A CA 1
ATOM 975 C C . LEU A 1 129 ? -10.073 -1.560 -5.445 1.00 97.69 129 LEU A C 1
ATOM 977 O O . LEU A 1 129 ? -10.234 -1.064 -6.559 1.00 97.69 129 LEU A O 1
ATOM 981 N N . THR A 1 130 ? -10.578 -1.004 -4.347 1.00 97.19 130 THR A N 1
ATOM 982 C CA . THR A 1 130 ? -11.278 0.279 -4.290 1.00 97.19 130 THR A CA 1
ATOM 983 C C . THR A 1 130 ? -10.809 1.039 -3.053 1.00 97.19 130 THR A C 1
ATOM 985 O O . THR A 1 130 ? -10.275 0.454 -2.110 1.00 97.19 130 THR A O 1
ATOM 988 N N . THR A 1 131 ? -11.018 2.355 -3.021 1.00 96.00 131 THR A N 1
ATOM 989 C CA . THR A 1 131 ? -10.685 3.182 -1.847 1.00 96.00 131 THR A CA 1
ATOM 990 C C . THR A 1 131 ? -11.441 2.745 -0.590 1.00 96.00 131 THR A C 1
ATOM 992 O O . THR A 1 131 ? -10.957 2.925 0.523 1.00 96.00 131 THR A O 1
ATOM 995 N N . GLU A 1 132 ? -12.615 2.132 -0.747 1.00 95.75 132 GLU A N 1
ATOM 996 C CA . GLU A 1 132 ? -13.419 1.652 0.376 1.00 95.75 132 GLU A CA 1
ATOM 997 C C . GLU A 1 132 ? -12.774 0.468 1.098 1.00 95.75 132 GLU A C 1
ATOM 999 O O . GLU A 1 132 ? -13.003 0.309 2.295 1.00 95.75 132 GLU A O 1
ATOM 1004 N N . HIS A 1 133 ? -11.903 -0.297 0.431 1.00 97.88 133 HIS A N 1
ATOM 1005 C CA . HIS A 1 133 ? -11.151 -1.403 1.035 1.00 97.88 133 HIS A CA 1
ATOM 1006 C C . HIS A 1 133 ? -10.100 -0.951 2.062 1.00 97.88 133 HIS A C 1
ATOM 1008 O O . HIS A 1 133 ? -9.4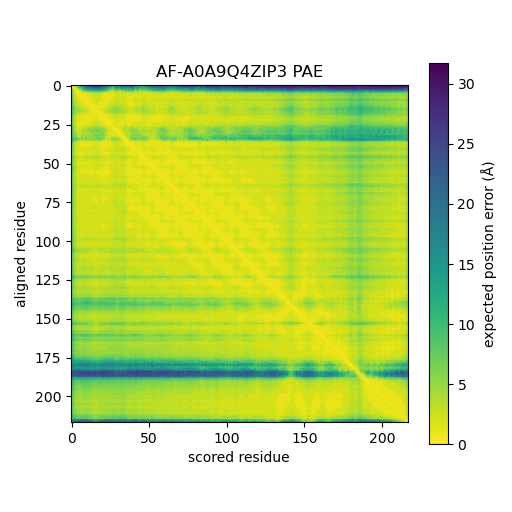53 -1.801 2.667 1.00 97.88 133 HIS A O 1
ATOM 1014 N N . TYR A 1 134 ? -9.910 0.356 2.270 1.00 97.31 134 TYR A N 1
ATOM 1015 C CA . TYR A 1 134 ? -8.983 0.915 3.251 1.00 97.31 134 TYR A CA 1
ATOM 1016 C C . TYR A 1 134 ? -9.686 1.948 4.144 1.00 97.31 134 TYR A C 1
ATOM 1018 O O . TYR A 1 134 ? -10.469 2.788 3.691 1.00 97.31 134 TYR A O 1
ATOM 1026 N N . LEU A 1 135 ? -9.401 1.896 5.442 1.00 97.44 135 LEU A N 1
ATOM 1027 C CA . LEU A 1 135 ? -9.846 2.855 6.444 1.00 97.44 135 LEU A CA 1
ATOM 1028 C C . LEU A 1 135 ? -8.663 3.251 7.325 1.00 97.44 135 LEU A C 1
ATOM 1030 O O . LEU A 1 135 ? -7.953 2.400 7.855 1.00 97.44 135 LEU A O 1
ATOM 1034 N N . GLN A 1 136 ? -8.521 4.556 7.532 1.00 96.38 136 GLN A N 1
ATOM 1035 C CA . GLN A 1 136 ? -7.567 5.144 8.459 1.00 96.38 136 GLN A CA 1
ATOM 1036 C C . GLN A 1 136 ? -8.287 6.126 9.375 1.00 96.38 136 GLN A C 1
ATOM 1038 O O . GLN A 1 136 ? -9.070 6.953 8.907 1.00 96.38 136 GLN A O 1
ATOM 1043 N N . VAL A 1 137 ? -8.016 6.039 10.674 1.00 96.88 137 VAL A N 1
ATOM 1044 C CA . VAL A 1 137 ? -8.588 6.933 11.687 1.00 96.88 137 VAL A CA 1
ATOM 1045 C C . VAL A 1 137 ? -7.484 7.346 12.648 1.00 96.88 137 VAL A C 1
ATOM 1047 O O . VAL A 1 137 ? -6.802 6.490 13.199 1.00 96.88 137 VAL A O 1
ATOM 1050 N N . GLY A 1 138 ? -7.298 8.644 12.858 1.00 94.56 138 GLY A N 1
ATOM 1051 C CA . GLY A 1 138 ? -6.298 9.154 13.788 1.00 94.56 138 GLY A CA 1
ATOM 1052 C C . GLY A 1 138 ? -6.030 10.648 13.616 1.00 94.56 138 GLY A C 1
ATOM 1053 O O . GLY A 1 138 ? -6.556 11.253 12.676 1.00 94.56 138 GLY A O 1
ATOM 1054 N N . PRO A 1 139 ? -5.201 11.231 14.495 1.00 94.94 139 PRO A N 1
ATOM 1055 C CA . PRO A 1 139 ? -4.617 10.595 15.684 1.00 94.94 139 PRO A CA 1
ATOM 1056 C C . PRO A 1 139 ? -5.672 10.294 16.769 1.00 94.94 139 PRO A C 1
ATOM 1058 O O . PRO A 1 139 ? -6.678 10.993 16.857 1.00 94.94 139 PRO A O 1
ATOM 1061 N N . MET A 1 140 ? -5.468 9.247 17.578 1.00 91.94 140 MET A N 1
ATOM 1062 C CA . MET A 1 140 ? -6.376 8.839 18.665 1.00 91.94 140 MET A CA 1
ATOM 1063 C C . MET A 1 140 ? -5.634 8.300 19.892 1.00 91.94 140 MET A C 1
ATOM 1065 O O . MET A 1 140 ? -4.520 7.779 19.791 1.00 91.94 140 MET A O 1
ATOM 1069 N N . GLY A 1 141 ? -6.311 8.353 21.040 1.00 90.44 141 GLY A N 1
ATOM 1070 C CA . GLY A 1 141 ? -5.866 7.746 22.290 1.00 90.44 141 GLY A CA 1
ATOM 1071 C C . GLY A 1 141 ? -4.676 8.446 22.949 1.00 90.44 141 GLY A C 1
ATOM 1072 O O . GLY A 1 141 ? -4.255 9.531 22.543 1.00 90.44 141 GLY A O 1
ATOM 1073 N N . SER A 1 142 ? -4.122 7.805 23.981 1.00 87.19 142 SER A N 1
ATOM 1074 C CA . SER A 1 142 ? -3.010 8.346 24.778 1.00 87.19 142 SER A CA 1
ATOM 1075 C C . SER A 1 142 ? -1.733 8.568 23.967 1.00 87.19 142 SER A C 1
ATOM 1077 O O . SER A 1 142 ? -0.955 9.471 24.265 1.00 87.19 142 SER A O 1
ATOM 1079 N N . GLU A 1 143 ? -1.537 7.762 22.926 1.00 88.50 143 GLU A N 1
ATOM 1080 C CA . GLU A 1 143 ? -0.331 7.746 22.098 1.00 88.50 143 GLU A CA 1
ATOM 1081 C C . GLU A 1 143 ? -0.495 8.537 20.785 1.00 88.50 143 GLU A C 1
ATOM 1083 O O . GLU A 1 143 ? 0.432 8.576 19.982 1.00 88.50 143 GLU A O 1
ATOM 1088 N N . GLN A 1 144 ? -1.657 9.171 20.551 1.00 90.75 144 GLN A N 1
ATOM 1089 C CA . GLN A 1 144 ? -1.963 9.923 19.319 1.00 90.75 144 GLN A CA 1
ATOM 1090 C C . GLN A 1 144 ? -1.705 9.106 18.038 1.00 90.75 144 GLN A C 1
ATOM 1092 O O . GLN A 1 144 ? -1.211 9.609 17.029 1.00 90.75 144 GLN A O 1
ATOM 1097 N N . VAL A 1 145 ? -2.047 7.819 18.080 1.00 93.25 145 VAL A N 1
ATOM 1098 C CA . VAL A 1 145 ? -1.759 6.859 17.008 1.00 93.25 145 VAL A CA 1
ATOM 1099 C C . VAL A 1 145 ? -2.858 6.832 15.954 1.00 93.25 145 VAL A C 1
ATOM 1101 O O . VAL A 1 145 ? -3.997 7.235 16.194 1.00 93.25 145 VAL A O 1
ATOM 1104 N N . PHE A 1 146 ? -2.519 6.305 14.781 1.00 95.62 146 PHE A N 1
ATOM 1105 C CA . PHE A 1 146 ? -3.481 5.990 13.733 1.00 95.62 146 PHE A CA 1
ATOM 1106 C C . PHE A 1 146 ? -3.877 4.514 13.801 1.00 95.62 146 PHE A C 1
ATOM 1108 O O . PHE A 1 146 ? -3.047 3.634 14.040 1.00 95.62 146 PHE A O 1
ATOM 1115 N N . ALA A 1 147 ? -5.160 4.257 13.587 1.00 97.12 147 ALA A N 1
ATOM 1116 C CA . ALA A 1 147 ? -5.699 2.939 13.319 1.00 97.12 147 ALA A CA 1
ATOM 1117 C C . ALA A 1 147 ? -5.811 2.730 11.813 1.00 97.12 147 ALA A C 1
ATOM 1119 O O . ALA A 1 147 ? -6.271 3.630 11.102 1.00 97.12 147 ALA A O 1
ATOM 1120 N N . HIS A 1 148 ? -5.444 1.540 11.352 1.00 97.25 148 HIS A N 1
ATOM 1121 C CA . HIS A 1 148 ? -5.580 1.132 9.962 1.00 97.25 148 HIS A CA 1
ATOM 1122 C C . HIS A 1 148 ? -6.374 -0.169 9.897 1.00 97.25 148 HIS A C 1
ATOM 1124 O O . HIS A 1 148 ? -6.131 -1.109 10.652 1.00 97.25 148 HIS A O 1
ATOM 1130 N N . LEU A 1 149 ? -7.346 -0.199 8.993 1.00 98.19 149 LEU A N 1
ATOM 1131 C CA . LEU A 1 149 ? -8.134 -1.373 8.657 1.00 98.19 149 LEU A CA 1
ATOM 1132 C C . LEU A 1 149 ? -8.143 -1.496 7.141 1.00 98.19 149 LEU A C 1
ATOM 1134 O O . LEU A 1 149 ? -8.512 -0.542 6.455 1.00 98.19 149 LEU A O 1
ATOM 1138 N N . TYR A 1 150 ? -7.790 -2.658 6.615 1.00 98.00 150 TYR A N 1
ATOM 1139 C CA . TYR A 1 150 ? -7.874 -2.894 5.181 1.00 98.00 150 TYR A CA 1
ATOM 1140 C C . TYR A 1 150 ? -8.225 -4.328 4.845 1.00 98.00 150 TYR A C 1
ATOM 1142 O O . TYR A 1 150 ? -7.956 -5.244 5.619 1.00 98.00 150 TYR A O 1
ATOM 1150 N N . ARG A 1 151 ? -8.865 -4.500 3.689 1.00 98.25 151 ARG A N 1
ATOM 1151 C CA . ARG A 1 151 ? -9.267 -5.804 3.172 1.00 98.25 151 ARG A CA 1
ATOM 1152 C C . ARG A 1 151 ? -8.040 -6.647 2.827 1.00 98.25 151 ARG A C 1
ATOM 1154 O O . ARG A 1 151 ? -7.063 -6.145 2.267 1.00 98.25 151 ARG A O 1
ATOM 1161 N N . THR A 1 152 ? -8.126 -7.937 3.119 1.00 97.19 152 THR A N 1
ATOM 1162 C CA . THR A 1 152 ? -7.231 -8.971 2.586 1.00 97.19 152 THR A CA 1
ATOM 1163 C C . THR A 1 152 ? -8.023 -9.893 1.661 1.00 97.19 152 THR A C 1
ATOM 1165 O O . THR A 1 152 ? -9.240 -9.760 1.546 1.00 97.19 152 THR A O 1
ATOM 1168 N N . ALA A 1 153 ? -7.354 -10.838 0.998 1.00 92.69 153 ALA A N 1
ATOM 1169 C CA . ALA A 1 153 ? -8.043 -11.806 0.142 1.00 92.69 153 ALA A CA 1
ATOM 1170 C C . ALA A 1 153 ? -9.097 -12.635 0.905 1.00 92.69 153 ALA A C 1
ATOM 1172 O O . ALA A 1 153 ? -10.103 -13.034 0.328 1.00 92.69 153 ALA A O 1
ATOM 1173 N N . ASN A 1 154 ? -8.871 -12.875 2.202 1.00 91.06 154 ASN A N 1
ATOM 1174 C CA . ASN A 1 154 ? -9.708 -13.761 3.011 1.00 91.06 154 ASN A CA 1
ATOM 1175 C C . ASN A 1 154 ? -10.546 -13.029 4.069 1.00 91.06 154 ASN A C 1
ATOM 1177 O O . ASN A 1 154 ? -11.534 -13.591 4.533 1.00 91.06 154 ASN A O 1
ATOM 1181 N N . ASP A 1 155 ? -10.152 -11.821 4.490 1.00 95.81 155 ASP A N 1
ATOM 1182 C CA . ASP A 1 155 ? -10.852 -11.054 5.525 1.00 95.81 155 ASP A CA 1
ATOM 1183 C C . ASP A 1 155 ? -10.351 -9.593 5.597 1.00 95.81 155 ASP A C 1
ATOM 1185 O O . ASP A 1 155 ? -10.515 -8.807 4.659 1.00 95.81 155 ASP A O 1
ATOM 1189 N N . TYR A 1 156 ? -9.721 -9.214 6.712 1.00 97.38 156 TYR A N 1
ATOM 1190 C CA . TYR A 1 156 ? -9.151 -7.900 6.944 1.00 97.38 156 TYR A CA 1
ATOM 1191 C C . TYR A 1 156 ? -7.891 -7.976 7.807 1.00 97.38 156 TYR A C 1
ATOM 1193 O O . TYR A 1 156 ? -7.714 -8.880 8.624 1.00 97.38 156 TYR A O 1
ATOM 1201 N N . HIS A 1 157 ? -7.056 -6.955 7.671 1.00 97.50 157 HIS A N 1
ATOM 1202 C CA . HIS A 1 157 ? -5.981 -6.626 8.591 1.00 97.50 157 HIS A CA 1
ATOM 1203 C C . HIS A 1 157 ? -6.400 -5.429 9.440 1.00 97.50 157 HIS A C 1
ATOM 1205 O O . HIS A 1 157 ? -6.923 -4.453 8.901 1.00 97.50 157 HIS A O 1
ATOM 1211 N N . PHE A 1 158 ? -6.154 -5.481 10.749 1.00 97.75 158 PHE A N 1
ATOM 1212 C CA . PHE A 1 158 ? -6.452 -4.382 11.661 1.00 97.75 158 PHE A CA 1
ATOM 1213 C C . PHE A 1 158 ? -5.298 -4.137 12.630 1.00 97.75 158 PHE A C 1
ATOM 1215 O O . PHE A 1 158 ? -4.809 -5.055 13.290 1.00 97.75 158 PHE A O 1
ATOM 1222 N N . ASN A 1 159 ? -4.883 -2.878 12.733 1.00 96.38 159 ASN A N 1
ATOM 1223 C CA . ASN A 1 159 ? -3.888 -2.446 13.700 1.00 96.38 159 ASN A CA 1
ATOM 1224 C C . ASN A 1 159 ? -4.210 -1.043 14.229 1.00 96.38 159 ASN A C 1
ATOM 1226 O O . ASN A 1 159 ? -4.851 -0.229 13.560 1.00 96.38 159 ASN A O 1
ATOM 1230 N N . VAL A 1 160 ? -3.739 -0.753 15.438 1.00 95.88 160 VAL A N 1
ATOM 1231 C CA . VAL A 1 160 ? -3.835 0.555 16.088 1.00 95.88 160 VAL A CA 1
ATOM 1232 C C . VAL A 1 160 ? -2.462 0.911 16.641 1.00 95.88 160 VAL A C 1
ATOM 1234 O O . VAL A 1 160 ? -1.989 0.307 17.604 1.00 95.88 160 VAL A O 1
ATOM 1237 N N . GLY A 1 161 ? -1.777 1.853 15.991 1.00 92.62 161 GLY A N 1
ATOM 1238 C CA . GLY A 1 161 ? -0.343 2.036 16.208 1.00 92.62 161 GLY A CA 1
ATOM 1239 C C . GLY A 1 161 ? 0.414 0.726 15.958 1.00 92.62 161 GLY A C 1
ATOM 1240 O O . GLY A 1 161 ? 0.225 0.083 14.925 1.00 92.62 161 GLY A O 1
ATOM 1241 N N . CYS A 1 162 ? 1.249 0.320 16.915 1.00 90.75 162 CYS A N 1
ATOM 1242 C CA . CYS A 1 162 ? 2.011 -0.931 16.845 1.00 90.75 162 CYS A CA 1
ATOM 1243 C C . CYS A 1 162 ? 1.207 -2.179 17.243 1.00 90.75 162 CYS A C 1
ATOM 1245 O O . CYS A 1 162 ? 1.686 -3.289 17.025 1.00 90.75 162 CYS A O 1
ATOM 1247 N N . TRP A 1 163 ? 0.026 -2.026 17.853 1.00 94.69 163 TRP A N 1
ATOM 1248 C CA . TRP A 1 163 ? -0.809 -3.171 18.210 1.00 94.69 163 TRP A CA 1
ATOM 1249 C C . TRP A 1 163 ? -1.535 -3.704 16.981 1.00 94.69 163 TRP A C 1
ATOM 1251 O O . TRP A 1 163 ? -2.107 -2.924 16.223 1.00 94.69 163 TRP A O 1
ATOM 1261 N N . MET A 1 164 ? -1.549 -5.021 16.816 1.00 95.31 164 MET A N 1
ATOM 1262 C CA . MET A 1 164 ? -2.230 -5.723 15.734 1.00 95.31 164 MET A CA 1
ATOM 1263 C C . MET A 1 164 ? -3.077 -6.837 16.339 1.00 95.31 164 MET A C 1
ATOM 1265 O O . MET A 1 164 ? -2.610 -7.546 17.227 1.00 95.31 164 MET A O 1
ATOM 1269 N N . GLY A 1 165 ? -4.309 -6.984 15.863 1.00 96.62 165 GLY A N 1
ATOM 1270 C CA . GLY A 1 165 ? -5.249 -7.953 16.413 1.00 96.62 165 GLY A CA 1
ATOM 1271 C C . GLY A 1 165 ? -6.606 -7.883 15.732 1.00 96.62 165 GLY A C 1
ATOM 1272 O O . GLY A 1 165 ? -6.798 -7.188 14.731 1.00 96.62 165 GLY A O 1
ATOM 1273 N N . ARG A 1 166 ? -7.574 -8.613 16.275 1.00 97.56 166 ARG A N 1
ATOM 1274 C CA . ARG A 1 166 ? -8.958 -8.604 15.794 1.00 97.56 166 ARG A CA 1
ATOM 1275 C C . ARG A 1 166 ? -9.713 -7.407 16.356 1.00 97.56 166 ARG A C 1
ATOM 1277 O O . ARG A 1 166 ? -9.453 -6.952 17.468 1.00 97.56 166 ARG A O 1
ATOM 1284 N N . ILE A 1 167 ? -10.705 -6.907 15.618 1.00 98.19 167 ILE A N 1
ATOM 1285 C CA . ILE A 1 167 ? -11.530 -5.774 16.079 1.00 98.19 167 ILE A CA 1
ATOM 1286 C C . ILE A 1 167 ? -12.212 -6.108 17.417 1.00 98.19 167 ILE A C 1
ATOM 1288 O O . ILE A 1 167 ? -12.363 -5.241 18.278 1.00 98.19 167 ILE A O 1
ATOM 1292 N N . GLU A 1 168 ? -12.596 -7.370 17.607 1.00 97.38 168 GLU A N 1
ATOM 1293 C CA . GLU A 1 168 ? -13.207 -7.896 18.829 1.00 97.38 168 GLU A CA 1
ATOM 1294 C C . GLU A 1 168 ? -12.271 -7.853 20.048 1.00 97.38 168 GLU A C 1
ATOM 1296 O O . GLU A 1 168 ? -12.741 -7.699 21.175 1.00 97.38 168 GLU A O 1
ATOM 1301 N N . GLU A 1 169 ? -10.959 -7.943 19.832 1.00 98.12 169 GLU A N 1
ATOM 1302 C CA . GLU A 1 169 ? -9.936 -7.979 20.886 1.00 98.12 169 GLU A CA 1
ATOM 1303 C C . GLU A 1 169 ? -9.544 -6.577 21.363 1.00 98.12 169 GLU A C 1
ATOM 1305 O O . GLU A 1 169 ? -9.035 -6.421 22.473 1.00 98.12 169 GLU A O 1
ATOM 1310 N N . LEU A 1 170 ? -9.841 -5.536 20.573 1.00 97.56 170 LEU A N 1
ATOM 1311 C CA . LEU A 1 170 ? -9.442 -4.158 20.875 1.00 97.56 170 LEU A CA 1
ATOM 1312 C C . LEU A 1 170 ? -9.938 -3.688 22.247 1.00 97.56 170 LEU A C 1
ATOM 1314 O O . LEU A 1 170 ? -9.241 -2.952 22.939 1.00 97.56 170 LEU A O 1
ATOM 1318 N N . ALA A 1 171 ? -11.145 -4.094 22.650 1.00 96.00 171 ALA A N 1
ATOM 1319 C CA . ALA A 1 171 ? -11.673 -3.718 23.956 1.00 96.00 171 ALA A CA 1
ATOM 1320 C C . ALA A 1 171 ? -10.789 -4.268 25.085 1.00 96.00 171 ALA A C 1
ATOM 1322 O O . ALA A 1 171 ? -10.411 -3.508 25.968 1.00 96.00 171 ALA A O 1
ATOM 1323 N N . ALA A 1 172 ? -10.416 -5.549 25.021 1.00 95.38 172 ALA A N 1
ATOM 1324 C CA . ALA A 1 172 ? -9.558 -6.176 26.020 1.00 95.38 172 ALA A CA 1
ATOM 1325 C C . ALA A 1 172 ? -8.160 -5.538 26.054 1.00 95.38 172 ALA A C 1
ATOM 1327 O O . ALA A 1 172 ? -7.658 -5.254 27.137 1.00 95.38 172 ALA A O 1
ATOM 1328 N N . GLU A 1 173 ? -7.580 -5.224 24.890 1.00 95.12 173 GLU A N 1
ATOM 1329 C CA . GLU A 1 173 ? -6.293 -4.517 24.803 1.00 95.12 173 GLU A CA 1
ATOM 1330 C C . GLU A 1 173 ? -6.351 -3.138 25.483 1.00 95.12 173 GLU A C 1
ATOM 1332 O O . GLU A 1 173 ? -5.451 -2.760 26.233 1.00 95.12 173 GLU A O 1
ATOM 1337 N N . VAL A 1 174 ? -7.425 -2.374 25.258 1.00 93.88 174 VAL A N 1
ATOM 1338 C CA . VAL A 1 174 ? -7.607 -1.057 25.888 1.00 93.88 174 VAL A CA 1
ATOM 1339 C C . VAL A 1 174 ? -7.735 -1.188 27.405 1.00 93.88 174 VAL A C 1
ATOM 1341 O O . VAL A 1 174 ? -7.123 -0.404 28.134 1.00 93.88 174 VAL A O 1
ATOM 1344 N N . GLU A 1 175 ? -8.491 -2.179 27.890 1.00 91.56 175 GLU A N 1
ATOM 1345 C CA . GLU A 1 175 ? -8.614 -2.439 29.328 1.00 91.56 175 GLU A CA 1
ATOM 1346 C C . GLU A 1 175 ? -7.289 -2.910 29.949 1.00 91.56 175 GLU A C 1
ATOM 1348 O O . GLU A 1 175 ? -6.984 -2.528 31.072 1.00 91.56 175 GLU A O 1
ATOM 1353 N N . GLN A 1 176 ? -6.461 -3.664 29.223 1.00 90.62 176 GLN A N 1
ATOM 1354 C CA . GLN A 1 176 ? -5.128 -4.051 29.688 1.00 90.62 176 GLN A CA 1
ATOM 1355 C C . GLN A 1 176 ? -4.178 -2.844 29.751 1.00 90.62 176 GLN A C 1
ATOM 1357 O O . GLN A 1 176 ? -3.479 -2.639 30.744 1.00 90.62 176 GLN A O 1
ATOM 1362 N N . ARG A 1 177 ? -4.141 -2.009 28.704 1.00 88.94 177 ARG A N 1
ATOM 1363 C CA . ARG A 1 177 ? -3.220 -0.860 28.646 1.00 88.94 177 ARG A CA 1
ATOM 1364 C C . ARG A 1 177 ? -3.560 0.238 29.634 1.00 88.94 177 ARG A C 1
ATOM 1366 O O . ARG A 1 177 ? -2.641 0.899 30.112 1.00 88.94 177 ARG A O 1
ATOM 1373 N N . ARG A 1 178 ? -4.842 0.440 29.956 1.00 85.12 178 ARG A N 1
ATOM 1374 C CA . ARG A 1 178 ? -5.242 1.458 30.942 1.00 85.12 178 ARG A CA 1
ATOM 1375 C C . ARG A 1 178 ? -4.686 1.156 32.342 1.00 85.12 178 ARG A C 1
ATOM 1377 O O . ARG A 1 178 ? -4.520 2.083 33.121 1.00 85.12 178 ARG A O 1
ATOM 1384 N N . GLU A 1 179 ? -4.448 -0.120 32.660 1.00 82.50 179 GLU A N 1
ATOM 1385 C CA . GLU A 1 179 ? -3.904 -0.575 33.949 1.00 82.50 179 GLU A CA 1
ATOM 1386 C C . GLU A 1 179 ? -2.376 -0.420 34.002 1.00 82.50 179 GLU A C 1
ATOM 1388 O O . GLU A 1 179 ? -1.761 -0.534 35.060 1.00 82.50 179 GLU A O 1
ATOM 1393 N N . SER A 1 180 ? -1.749 -0.114 32.863 1.00 80.75 180 SER A N 1
ATOM 1394 C CA . SER A 1 180 ? -0.322 0.144 32.763 1.00 80.75 180 SER A CA 1
ATOM 1395 C C . SER A 1 180 ? -0.015 1.638 32.859 1.00 80.75 180 SER A C 1
ATOM 1397 O O . SER A 1 180 ? -0.306 2.421 31.947 1.00 80.75 180 SER A O 1
ATOM 1399 N N . ALA A 1 181 ? 0.698 2.022 33.919 1.00 72.94 181 ALA A N 1
ATOM 1400 C CA . ALA A 1 181 ? 1.225 3.377 34.080 1.00 72.94 181 ALA A CA 1
ATOM 1401 C C . ALA A 1 181 ? 2.163 3.803 32.927 1.00 72.94 181 ALA A C 1
ATOM 1403 O O . ALA A 1 181 ? 2.301 4.996 32.663 1.00 72.94 181 ALA A O 1
ATOM 1404 N N . TYR A 1 182 ? 2.761 2.850 32.198 1.00 77.88 182 TYR A N 1
ATOM 1405 C CA . TYR A 1 182 ? 3.611 3.128 31.035 1.00 77.88 182 TYR A CA 1
ATOM 1406 C C . TYR A 1 182 ? 2.817 3.719 29.859 1.00 77.88 182 TYR A C 1
ATOM 1408 O O . TYR A 1 182 ? 3.201 4.750 29.305 1.00 77.88 182 TYR A O 1
ATOM 1416 N N . TYR A 1 183 ? 1.693 3.095 29.496 1.00 76.00 183 TYR A N 1
ATOM 1417 C CA . TYR A 1 183 ? 0.938 3.459 28.292 1.00 76.00 183 TYR A CA 1
ATOM 1418 C C . TYR A 1 183 ? -0.024 4.631 28.510 1.00 76.00 183 TYR A C 1
ATOM 1420 O O . TYR A 1 183 ? -0.257 5.420 27.592 1.00 76.00 183 TYR A O 1
ATOM 1428 N N . TRP A 1 184 ? -0.613 4.748 29.704 1.00 77.81 184 TRP A N 1
ATOM 1429 C CA . TRP A 1 184 ? -1.634 5.767 29.992 1.00 77.81 184 TRP A CA 1
ATOM 1430 C C . TRP A 1 184 ? -1.136 6.881 30.923 1.00 77.81 184 TRP A C 1
ATOM 1432 O O . TRP A 1 184 ? -1.913 7.782 31.248 1.00 77.81 184 TRP A O 1
ATOM 1442 N N . ARG A 1 185 ? 0.165 6.849 31.276 1.00 65.19 185 ARG A N 1
ATOM 1443 C CA . ARG A 1 185 ? 0.921 7.849 32.055 1.00 65.19 185 ARG A CA 1
ATOM 1444 C C . ARG A 1 185 ? 0.061 8.503 33.132 1.00 65.19 185 ARG A C 1
ATOM 1446 O O . ARG A 1 185 ? -0.432 9.614 32.937 1.00 65.19 185 ARG A O 1
ATOM 1453 N N . GLU A 1 186 ? -0.125 7.811 34.255 1.00 62.56 186 GLU A N 1
ATOM 1454 C CA . GLU A 1 186 ? -0.955 8.306 35.365 1.00 62.56 186 GLU A CA 1
ATOM 1455 C C . GLU A 1 186 ? -0.555 9.718 35.824 1.00 62.56 186 GLU A C 1
ATOM 1457 O O . GLU A 1 186 ? -1.430 10.521 36.135 1.00 62.56 186 GLU A O 1
ATOM 1462 N N . GLU A 1 187 ? 0.737 10.058 35.764 1.00 62.56 187 GLU A N 1
ATOM 1463 C CA . GLU A 1 187 ? 1.271 11.372 36.154 1.00 62.56 187 GLU A CA 1
ATOM 1464 C C . GLU A 1 187 ? 0.983 12.508 35.150 1.00 62.56 187 GLU A C 1
ATOM 1466 O O . GLU A 1 187 ? 1.155 13.678 35.482 1.00 62.56 187 GLU A O 1
ATOM 1471 N N . GLY A 1 188 ? 0.541 12.195 33.926 1.00 70.06 188 GLY A N 1
ATOM 1472 C CA . GLY A 1 188 ? 0.356 13.177 32.846 1.00 70.06 188 GLY A CA 1
ATOM 1473 C C . GLY A 1 188 ? -1.049 13.234 32.247 1.00 70.06 188 GLY A C 1
ATOM 1474 O O . GLY A 1 188 ? -1.304 14.076 31.385 1.00 70.06 188 GLY A O 1
ATOM 1475 N N . SER A 1 189 ? -1.957 12.351 32.668 1.00 81.19 189 SER A N 1
ATOM 1476 C CA . SER A 1 189 ? -3.325 12.292 32.155 1.00 81.19 189 SER A CA 1
ATOM 1477 C C . SER A 1 189 ? -4.364 12.483 33.258 1.00 81.19 189 SER A C 1
ATOM 1479 O O . SER A 1 189 ? -4.249 11.985 34.376 1.00 81.19 189 SER A O 1
ATOM 1481 N N . THR A 1 190 ? -5.431 13.206 32.938 1.00 88.38 190 THR A N 1
ATOM 1482 C CA . THR A 1 190 ? -6.614 13.344 33.791 1.00 88.38 190 THR A CA 1
ATOM 1483 C C . THR A 1 190 ? -7.545 12.148 33.613 1.00 88.38 190 THR A C 1
ATOM 1485 O O . THR A 1 190 ? -7.586 11.511 32.558 1.00 88.38 190 THR A O 1
ATOM 1488 N N . GLU A 1 191 ? -8.380 11.869 34.614 1.00 87.69 191 GLU A N 1
ATOM 1489 C CA . GLU A 1 191 ? -9.428 10.849 34.491 1.00 87.69 191 GLU A CA 1
ATOM 1490 C C . GLU A 1 191 ? -10.380 11.139 33.313 1.00 87.69 191 GLU A C 1
ATOM 1492 O O . GLU A 1 191 ? -10.833 10.220 32.629 1.00 87.69 191 GLU A O 1
ATOM 1497 N N . ALA A 1 192 ? -10.648 12.419 33.030 1.00 91.44 192 ALA A N 1
ATOM 1498 C CA . ALA A 1 192 ? -11.463 12.839 31.895 1.00 91.44 192 ALA A CA 1
ATOM 1499 C C . ALA A 1 192 ? -10.826 12.454 30.548 1.00 91.44 192 ALA A C 1
ATOM 1501 O O . ALA A 1 192 ? -11.518 11.894 29.696 1.00 91.44 192 ALA A O 1
ATOM 1502 N N . GLN A 1 193 ? -9.517 12.677 30.378 1.00 91.06 193 GLN A N 1
ATOM 1503 C CA . GLN A 1 193 ? -8.774 12.255 29.182 1.00 91.06 193 GLN A CA 1
ATOM 1504 C C . GLN A 1 193 ? -8.788 10.733 29.029 1.00 91.06 193 GLN A C 1
ATOM 1506 O O . GLN A 1 193 ? -9.107 10.225 27.957 1.00 91.06 193 GLN A O 1
ATOM 1511 N N . ARG A 1 194 ? -8.561 9.986 30.116 1.00 90.06 194 ARG A N 1
ATOM 1512 C CA . ARG A 1 194 ? -8.645 8.518 30.083 1.00 90.06 194 ARG A CA 1
ATOM 1513 C C . ARG A 1 194 ? -10.039 8.043 29.653 1.00 90.06 194 ARG A C 1
ATOM 1515 O O . ARG A 1 194 ? -10.172 7.196 28.770 1.00 90.06 194 ARG A O 1
ATOM 1522 N N . LYS A 1 195 ? -11.108 8.638 30.195 1.00 92.06 195 LYS A N 1
ATOM 1523 C CA . LYS A 1 195 ? -12.491 8.344 29.773 1.00 92.06 195 LYS A CA 1
ATOM 1524 C C . LYS A 1 195 ? -12.752 8.711 28.308 1.00 92.06 195 LYS A C 1
ATOM 1526 O O . LYS A 1 195 ? -13.500 7.995 27.643 1.00 92.06 195 LYS A O 1
ATOM 1531 N N . GLN A 1 196 ? -12.175 9.803 27.807 1.00 94.38 196 GLN A N 1
ATOM 1532 C CA . GLN A 1 196 ? -12.254 10.185 26.396 1.00 94.38 196 GLN A CA 1
ATOM 1533 C C . GLN A 1 196 ? -11.602 9.120 25.503 1.00 94.38 196 GLN A C 1
ATOM 1535 O O . GLN A 1 196 ? -12.264 8.629 24.593 1.00 94.38 196 GLN A O 1
ATOM 1540 N N . TRP A 1 197 ? -10.370 8.696 25.791 1.00 94.44 197 TRP A N 1
ATOM 1541 C CA . TRP A 1 197 ? -9.659 7.695 24.985 1.00 94.44 197 TRP A CA 1
ATOM 1542 C C . TRP A 1 197 ? -10.399 6.355 24.926 1.00 94.44 197 TRP A C 1
ATOM 1544 O O . TRP A 1 197 ? -10.546 5.770 23.856 1.00 94.44 197 TRP A O 1
ATOM 1554 N N . VAL A 1 198 ? -10.978 5.899 26.045 1.00 94.38 198 VAL A N 1
ATOM 1555 C CA . VAL A 1 198 ? -11.835 4.698 26.045 1.00 94.38 198 VAL A CA 1
ATOM 1556 C C . VAL A 1 198 ? -13.035 4.867 25.101 1.00 94.38 198 VAL A C 1
ATOM 1558 O O . VAL A 1 198 ? -13.422 3.919 24.414 1.00 94.38 198 VAL A O 1
ATOM 1561 N N . LYS A 1 199 ? -13.646 6.059 25.040 1.00 96.50 199 LYS A N 1
ATOM 1562 C CA . LYS A 1 199 ? -14.755 6.333 24.109 1.00 96.50 199 LYS A CA 1
ATOM 1563 C C . LYS A 1 199 ? -14.287 6.343 22.653 1.00 96.50 199 LYS A C 1
ATOM 1565 O O . LYS A 1 199 ? -15.002 5.798 21.814 1.00 96.50 199 LYS A O 1
ATOM 1570 N N . GLU A 1 200 ? -13.114 6.906 22.365 1.00 97.06 200 GLU A N 1
ATOM 1571 C CA . GLU A 1 200 ? -12.514 6.902 21.024 1.00 97.06 200 GLU A CA 1
ATOM 1572 C C . GLU A 1 200 ? -12.299 5.474 20.518 1.00 97.06 200 GLU A C 1
ATOM 1574 O O . GLU A 1 200 ? -12.821 5.119 19.462 1.00 97.06 200 GLU A O 1
ATOM 1579 N N . TYR A 1 201 ? -11.645 4.609 21.301 1.00 97.31 201 TYR A N 1
ATOM 1580 C CA . TYR A 1 201 ? -11.421 3.216 20.897 1.00 97.31 201 TYR A CA 1
ATOM 1581 C C . TYR A 1 201 ? -12.726 2.422 20.744 1.00 97.31 201 TYR A C 1
ATOM 1583 O O . TYR A 1 201 ? -12.864 1.622 19.818 1.00 97.31 201 TYR A O 1
ATOM 1591 N N . LYS A 1 202 ? -13.735 2.681 21.588 1.00 97.19 202 LYS A N 1
ATOM 1592 C CA . LYS A 1 202 ? -15.076 2.089 21.424 1.00 97.19 202 LYS A CA 1
ATOM 1593 C C . LYS A 1 202 ? -15.761 2.552 20.136 1.00 97.19 202 LYS A C 1
ATOM 1595 O O . LYS A 1 202 ? -16.461 1.759 19.504 1.00 97.19 202 LYS A O 1
ATOM 1600 N N . ALA A 1 203 ? -15.597 3.816 19.747 1.00 98.00 203 ALA A N 1
ATOM 1601 C CA . ALA A 1 203 ? -16.126 4.336 18.488 1.00 98.00 203 ALA A CA 1
ATOM 1602 C C . ALA A 1 203 ? -15.384 3.739 17.282 1.00 98.00 203 ALA A C 1
ATOM 1604 O O . ALA A 1 203 ? -16.036 3.288 16.338 1.00 98.00 203 ALA A O 1
ATOM 1605 N N . LEU A 1 204 ? -14.051 3.644 17.359 1.00 98.25 204 LEU A N 1
ATOM 1606 C CA . LEU A 1 204 ? -13.221 2.975 16.360 1.00 98.25 204 LEU A CA 1
ATOM 1607 C C . LEU A 1 204 ? -13.678 1.532 16.142 1.00 98.25 204 LEU A C 1
ATOM 1609 O O . LEU A 1 204 ? -13.922 1.162 15.002 1.00 98.25 204 LEU A O 1
ATOM 1613 N N . ALA A 1 205 ? -13.853 0.737 17.203 1.00 98.25 205 ALA A N 1
ATOM 1614 C CA . ALA A 1 205 ? -14.275 -0.661 17.079 1.00 98.25 205 ALA A CA 1
ATOM 1615 C C . ALA A 1 205 ? -15.601 -0.800 16.313 1.00 98.25 205 ALA A C 1
ATOM 1617 O O . ALA A 1 205 ? -15.746 -1.659 15.443 1.00 98.25 205 ALA A O 1
ATOM 1618 N N . LYS A 1 206 ? -16.573 0.077 16.598 1.00 98.31 206 LYS A N 1
ATOM 1619 C CA . LYS A 1 206 ? -17.870 0.088 15.903 1.00 98.31 206 LYS A CA 1
ATOM 1620 C C . LYS A 1 206 ? -17.717 0.432 14.422 1.00 98.31 206 LYS A C 1
ATOM 1622 O O . LYS A 1 206 ? -18.288 -0.264 13.584 1.00 98.31 206 LYS A O 1
ATOM 1627 N N . LEU A 1 207 ? -16.949 1.476 14.108 1.00 98.25 207 LEU A N 1
ATOM 1628 C CA . LEU A 1 207 ? -16.687 1.895 12.731 1.00 98.25 207 LEU A CA 1
ATOM 1629 C C . LEU A 1 207 ? -15.922 0.817 11.955 1.00 98.25 207 LEU A C 1
ATOM 1631 O O . LEU A 1 207 ? -16.329 0.449 10.856 1.00 98.25 207 LEU A O 1
ATOM 1635 N N . ALA A 1 208 ? -14.855 0.281 12.546 1.00 98.06 208 ALA A N 1
ATOM 1636 C CA . ALA A 1 208 ? -14.039 -0.775 11.968 1.00 98.06 208 ALA A CA 1
ATOM 1637 C C . ALA A 1 208 ? -14.888 -2.015 11.675 1.00 98.06 208 ALA A C 1
ATOM 1639 O O . ALA A 1 208 ? -14.830 -2.547 10.573 1.00 98.06 208 ALA A O 1
ATOM 1640 N N . LYS A 1 209 ? -15.759 -2.426 12.605 1.00 97.44 209 LYS A N 1
ATOM 1641 C CA . LYS A 1 209 ? -16.665 -3.563 12.399 1.00 97.44 209 LYS A CA 1
ATOM 1642 C C . LYS A 1 209 ? -17.669 -3.317 11.274 1.00 97.44 209 LYS A C 1
ATOM 1644 O O . LYS A 1 209 ? -17.970 -4.233 10.515 1.00 97.44 209 LYS A O 1
ATOM 1649 N N . ALA A 1 210 ? -18.205 -2.100 11.163 1.00 96.75 210 ALA A N 1
ATOM 1650 C CA . ALA A 1 210 ? -19.092 -1.739 10.059 1.00 96.75 210 ALA A CA 1
ATOM 1651 C C . ALA A 1 210 ? -18.355 -1.778 8.712 1.00 96.75 210 ALA A C 1
ATOM 1653 O O . ALA A 1 210 ? -18.885 -2.322 7.748 1.00 96.75 210 ALA A O 1
ATOM 1654 N N . ARG A 1 211 ? -17.119 -1.266 8.667 1.00 97.12 211 ARG A N 1
ATOM 1655 C CA . ARG A 1 211 ? -16.284 -1.279 7.463 1.00 97.12 211 ARG A CA 1
ATOM 1656 C C . ARG A 1 211 ? -15.843 -2.689 7.068 1.00 97.12 211 ARG A C 1
ATOM 1658 O O . ARG A 1 211 ? -15.964 -3.045 5.909 1.00 97.12 211 ARG A O 1
ATOM 1665 N N . ALA A 1 212 ? -15.400 -3.513 8.012 1.00 96.81 212 ALA A N 1
ATOM 1666 C CA . ALA A 1 212 ? -14.970 -4.883 7.731 1.00 96.81 212 ALA A CA 1
ATOM 1667 C C . ALA A 1 212 ? -16.095 -5.730 7.111 1.00 96.81 212 ALA A C 1
ATOM 1669 O O . ALA A 1 212 ? -15.847 -6.540 6.225 1.00 96.81 212 ALA A O 1
ATOM 1670 N N . LYS A 1 213 ? -17.356 -5.502 7.506 1.00 94.81 213 LYS A N 1
ATOM 1671 C CA . LYS A 1 213 ? -18.509 -6.167 6.879 1.00 94.81 213 LYS A CA 1
ATOM 1672 C C . LYS A 1 213 ? -18.679 -5.820 5.401 1.00 94.81 213 LYS A C 1
ATOM 1674 O O . LYS A 1 213 ? -19.144 -6.672 4.654 1.00 94.81 213 LYS A O 1
ATOM 1679 N N . SER A 1 214 ? -18.322 -4.605 4.978 1.00 93.25 214 SER A N 1
ATOM 1680 C CA . SER A 1 214 ? -18.445 -4.202 3.572 1.00 93.25 214 SER A CA 1
ATOM 1681 C C . SER A 1 214 ? -17.349 -4.791 2.684 1.00 93.25 214 SER A C 1
ATOM 1683 O O . SER A 1 214 ? -17.421 -4.636 1.475 1.00 93.25 214 SER A O 1
ATOM 1685 N N . PHE A 1 215 ? -16.329 -5.444 3.249 1.00 92.94 215 PHE A N 1
ATOM 1686 C CA . PHE A 1 215 ? -15.288 -6.113 2.461 1.00 92.94 215 PHE A CA 1
ATOM 1687 C C . PHE A 1 215 ? -15.760 -7.434 1.851 1.00 92.94 215 PHE A C 1
ATOM 1689 O O . PHE A 1 215 ? -15.186 -7.880 0.861 1.00 92.94 215 PHE A O 1
ATOM 1696 N N . HIS A 1 216 ? -16.804 -8.020 2.441 1.00 79.25 216 HIS A N 1
ATOM 1697 C CA . HIS A 1 216 ? -17.410 -9.298 2.062 1.00 79.25 216 HIS A CA 1
ATOM 1698 C C . HIS A 1 216 ? -18.722 -9.139 1.276 1.00 79.25 216 HIS A C 1
ATOM 1700 O O . HIS A 1 216 ? -19.395 -10.135 1.017 1.00 79.25 216 HIS A O 1
ATOM 1706 N N . ALA A 1 217 ? -19.117 -7.900 0.973 1.00 65.81 217 ALA A N 1
ATOM 1707 C CA . ALA A 1 217 ? -20.338 -7.564 0.238 1.00 65.81 217 ALA A CA 1
ATOM 1708 C C . ALA A 1 217 ? -20.046 -7.415 -1.259 1.00 65.81 217 ALA A C 1
ATOM 1710 O O . ALA A 1 217 ? -20.911 -7.844 -2.054 1.00 65.81 217 ALA A O 1
#

Organism: Rhodococcus hoagii (NCBI:txid43767)

InterPro domains:
  IPR011004 Trimeric LpxA-like superfamily [SSF51161] (51-127)

Secondary structure (DSSP, 8-state):
-PPPSEEEEEEEEE-TTSSEEEEEEE-SSTTTT-EEEEESSGGGEETT-EE-TT-EE-TT-EEETT-EE-TT-EE-TT-EEES-EEETT-EE-TT-EEESS-EEEEEEEEE-TT-EEES-EEEEEEEESSGGGEEEEEEETTTTEEEEEEE-SSSEEEEETTEE--TTTHHHHHHHHHT-HHHH-TTT--HHHHHHHHHHHHHHHHHHHHHHHTT--

Sequence (217 aa):
MSEKNWEYTGETREGRNGKEVREIRWISGPYAGAADGWIEHDRNIFGSGIVAYGGVVTDRAVVADGGRVEDFAWLAGNARVVDSRVANRAVVKDSALIRDSSIIVGVDVVVGGSAYLRNARVVGEAEILTTEHYLQVGPMGSEQVFAHLYRTANDYHFNVGCWMGRIEELAAEVEQRRESAYYWREEGSTEAQRKQWVKEYKALAKLAKARAKSFHA

=== Feature glossary ===
The record interleaves many kinds of information about one protein. Here is each kind framed as the question it answers.

Q: Are the domains correctly placed relative to each other?
A: Predicted aligned error is AlphaFold's pairwise confidence. Unlike pLDDT (per-residue), PAE is per-residue-pair and captures whether two parts of the structure are correctly placed relative to each other. Units are ångströms of expected positional error.

Q: Which residues are in helices, strands, or loops?
A: Eight-state secondary structure (DSSP): H is the canonical α-helix, G the tighter 3₁₀-helix, I the wider π-helix; E/B are β-structure, T and S are turns and bends, and '-' is everything else. DSSP derives these from the pattern of main-chain N–H···O=C hydrogen bonds, not from the sequence.

Q: What if only a Cα trace is available?
A: P-SEA three-state annotation labels each residue as helix, strand, or coil based purely on the geometry of the Cα trace. It serves as a fallback when the full backbone (and thus DSSP) is unavailable.

Q: What are the backbone torsion angles?
A: φ (phi) and ψ (psi) are the two rotatable backbone dihedrals per residue: φ is the C(i-1)–N–Cα–C torsion, ψ is the N–Cα–C–N(i+1) torsion, both in degrees on (−180°, 180°]. α-helical residues cluster near (−60°, −45°); β-strand residues near (−120°, +130°). A Ramachandran plot is simply a scatter of (φ, ψ) for every residue.

Q: What known structures does this most resemble?
A: Structural nearest neighbors (via Foldseek easy-search vs the PDB). Reported per hit: target PDB id, E-value, and alignment TM-score. A TM-score above ~0.5 is the conventional threshold for 'same fold'.

Q: What family and function is it annotated with?
A: Database cross-references. InterPro integrates a dozen domain/family signature databases into unified entries with residue-range hits. GO terms attach function/process/location labels with evidence codes. CATH codes position the fold in a four-level structural taxonomy. Organism is the NCBI-taxonomy species name.

Q: Which residues are buried vs exposed?
A: Solvent accessibility: the surface area of each residue that a 1.4 Å water probe can touch, in Å². When only backbone atoms are present the absolute values are lower than full-atom SASA (side chains contribute most of the area) and are flagged as backbone-only.

Q: What do the diagnostic plots show?
A: Three diagnostic plots accompany the record. The Cα contact map visualizes the tertiary structure as a 2D adjacency matrix (8 Å cutoff, sequence-local contacts suppressed). The Ramachandran plot shows the distribution of backbone (φ, ψ) torsions, with points in the α and β basins reflecting secondary structure content. The PAE plot shows AlphaFold's inter-residue confidence as a color matrix.

Q: What is the amino-acid chain?
A: The amino-acid sequence is the protein's primary structure: the linear order of residues from the N-terminus to the C-terminus, written in one-letter code. Everything else here — the 3D coordinates, the secondary structure, the domain annotations — is ultimately a consequence of this string.

Q: What do the rendered images show?
A: The six renders are orthographic views along the three Cartesian axes in both directions. Representation (cartoon, sticks, or surface) and color scheme (sequence-rainbow or by-chain) vary across proteins so the training set covers all the common visualization conventions.

Q: Where is each backbone atom in 3D?
A: The mmCIF table is the protein's shape written out atom by atom. For each backbone N, Cα, C, and carbonyl O, it records an (x, y, z) coordinate triple in Å plus the residue type, chain letter, and residue number.

Q: How mobile is each atom in the crystal?
A: For experimental (PDB) structures, the B-factor (temperature factor) quantifies the positional spread of each atom in the crystal — a combination of thermal vibration and static disorder — in units of Å². High B-factors mark flexible loops or poorly resolved regions; low B-factors mark the rigid, well-ordered core.

Q: How big and how compact is the whole molecule?
A: Three whole-structure scalars: the radius of gyration (RMS distance of Cα from centroid, in Å), the count of Cα–Cα contacts (pairs closer than 8 Å and separated by more than four residues in sequence — i.e. tertiary, not local, contacts), and the bounding-box dimensions. Together they distinguish compact globular folds from extended fibres or disordered chains.

Q: What does the local fold look like, residue by residue?
A: A 3Di character summarizes, for each residue, the relative orientation of the Cα frame of its nearest spatial neighbor. Because it encodes fold topology rather than chemistry, 3Di alignments detect remote structural similarity that sequence alignment misses.

Q: How confident is the AlphaFold model at each residue?
A: For AlphaFold models, the B-factor field carries pLDDT — the model's own estimate of local accuracy on a 0–100 scale. Regions with pLDDT<50 should be treated as essentially unmodeled; they often correspond to intrinsically disordered segments.